Protein AF-A0A843F5V9-F1 (afdb_monomer_lite)

Structure (mmCIF, N/CA/C/O backbone):
data_AF-A0A843F5V9-F1
#
_entry.id   AF-A0A843F5V9-F1
#
loop_
_atom_site.group_PDB
_atom_site.id
_atom_site.type_symbol
_atom_site.label_atom_id
_atom_site.label_alt_id
_atom_site.label_comp_id
_atom_site.label_asym_id
_atom_site.label_entity_id
_atom_site.label_seq_id
_atom_site.pdbx_PDB_ins_code
_atom_site.Cartn_x
_atom_site.Cartn_y
_atom_site.Cartn_z
_atom_site.occupancy
_atom_site.B_iso_or_equiv
_atom_site.auth_seq_id
_atom_site.auth_comp_id
_atom_site.auth_asym_id
_atom_site.auth_atom_id
_atom_site.pdbx_PDB_model_num
ATOM 1 N N . MET A 1 1 ? 6.216 -46.641 -11.770 1.00 43.34 1 MET A N 1
ATOM 2 C CA . MET A 1 1 ? 6.784 -45.273 -11.761 1.00 43.34 1 MET A CA 1
ATOM 3 C C . MET A 1 1 ? 5.695 -44.194 -11.720 1.00 43.34 1 MET A C 1
ATOM 5 O O . MET A 1 1 ? 5.736 -43.382 -10.813 1.00 43.34 1 MET A O 1
ATOM 9 N N . ALA A 1 2 ? 4.679 -44.220 -12.598 1.00 48.06 2 ALA A N 1
ATOM 10 C CA . ALA A 1 2 ? 3.592 -43.220 -12.611 1.00 48.06 2 ALA A CA 1
ATOM 11 C C . ALA A 1 2 ? 2.719 -43.183 -11.332 1.00 48.06 2 ALA A C 1
ATOM 13 O O . ALA A 1 2 ? 2.283 -42.120 -10.911 1.00 48.06 2 ALA A O 1
ATOM 14 N N . ILE A 1 3 ? 2.523 -44.330 -10.671 1.00 51.66 3 ILE A N 1
ATOM 15 C CA . ILE A 1 3 ? 1.732 -44.436 -9.428 1.00 51.66 3 ILE A CA 1
ATOM 16 C C . ILE A 1 3 ? 2.438 -43.756 -8.236 1.00 51.66 3 ILE A C 1
ATOM 18 O O . ILE A 1 3 ? 1.777 -43.246 -7.339 1.00 51.66 3 ILE A O 1
ATOM 22 N N . LEU A 1 4 ? 3.777 -43.703 -8.245 1.00 51.81 4 LEU A N 1
ATOM 23 C CA . LEU A 1 4 ? 4.567 -43.076 -7.178 1.00 51.81 4 LEU A CA 1
ATOM 24 C C . LEU A 1 4 ? 4.585 -41.542 -7.304 1.00 51.81 4 LEU A C 1
ATOM 26 O O . LEU A 1 4 ? 4.548 -40.848 -6.294 1.00 51.81 4 LEU A O 1
ATOM 30 N N . LEU A 1 5 ? 4.579 -41.027 -8.541 1.00 54.56 5 LEU A N 1
ATOM 31 C CA . LEU A 1 5 ? 4.445 -39.595 -8.840 1.00 54.56 5 LEU A CA 1
ATOM 32 C C . LEU A 1 5 ? 3.067 -39.060 -8.421 1.00 54.56 5 LEU A C 1
ATOM 34 O O . LEU A 1 5 ? 2.997 -38.057 -7.721 1.00 54.56 5 LEU A O 1
ATOM 38 N N . GLY A 1 6 ? 1.986 -39.791 -8.727 1.00 59.84 6 GLY A N 1
ATOM 39 C CA . GLY A 1 6 ? 0.635 -39.394 -8.312 1.00 59.84 6 GLY A CA 1
ATOM 40 C C . GLY A 1 6 ? 0.434 -39.365 -6.791 1.00 59.84 6 GLY A C 1
ATOM 41 O O . GLY A 1 6 ? -0.329 -38.545 -6.290 1.00 59.84 6 GLY A O 1
ATOM 42 N N . PHE A 1 7 ? 1.143 -40.216 -6.039 1.00 64.75 7 PHE A N 1
ATOM 43 C CA . PHE A 1 7 ? 1.117 -40.193 -4.572 1.00 64.75 7 PHE A CA 1
ATOM 44 C C . PHE A 1 7 ? 1.845 -38.971 -3.999 1.00 64.75 7 PHE A C 1
ATOM 46 O O . PHE A 1 7 ? 1.386 -38.393 -3.019 1.00 64.75 7 PHE A O 1
ATOM 53 N N . HIS A 1 8 ? 2.953 -38.561 -4.619 1.00 69.25 8 HIS A N 1
ATOM 54 C CA . HIS A 1 8 ? 3.731 -37.401 -4.187 1.00 69.25 8 HIS A CA 1
ATOM 55 C C . HIS A 1 8 ? 2.957 -36.092 -4.398 1.00 69.25 8 HIS A C 1
ATOM 57 O O . HIS A 1 8 ? 2.942 -35.240 -3.512 1.00 69.25 8 HIS A O 1
ATOM 63 N N . ASP A 1 9 ? 2.244 -35.971 -5.521 1.00 77.56 9 ASP A N 1
ATOM 64 C CA . ASP A 1 9 ? 1.373 -34.822 -5.789 1.00 77.56 9 ASP A CA 1
ATOM 65 C C . ASP A 1 9 ? 0.223 -34.745 -4.775 1.00 77.56 9 ASP A C 1
ATOM 67 O O . ASP A 1 9 ? -0.071 -33.676 -4.242 1.00 77.56 9 ASP A O 1
ATOM 71 N N . ILE A 1 10 ? -0.397 -35.883 -4.441 1.00 83.75 10 ILE A N 1
ATOM 72 C CA . ILE A 1 10 ? -1.469 -35.950 -3.436 1.00 83.75 10 ILE A CA 1
ATOM 73 C C . ILE A 1 10 ? -0.967 -35.527 -2.050 1.00 83.75 10 ILE A C 1
ATOM 75 O O . ILE A 1 10 ? -1.657 -34.773 -1.367 1.00 83.75 10 ILE A O 1
ATOM 79 N N . VAL A 1 11 ? 0.223 -35.976 -1.639 1.00 84.06 11 VAL A N 1
ATOM 80 C CA . VAL A 1 11 ? 0.816 -35.594 -0.346 1.00 84.06 11 VAL A CA 1
ATOM 81 C C . VAL A 1 11 ? 1.069 -34.088 -0.291 1.00 84.06 11 VAL A C 1
ATOM 83 O O . VAL A 1 11 ? 0.665 -33.456 0.679 1.00 84.06 11 VAL A O 1
ATOM 86 N N . ILE A 1 12 ? 1.612 -33.491 -1.358 1.00 86.31 12 ILE A N 1
ATOM 87 C CA . ILE A 1 12 ? 1.827 -32.036 -1.434 1.00 86.31 12 ILE A CA 1
ATOM 88 C C . ILE A 1 12 ? 0.505 -31.277 -1.268 1.00 86.31 12 ILE A C 1
ATOM 90 O O . ILE A 1 12 ? 0.434 -30.323 -0.495 1.00 86.31 12 ILE A O 1
ATOM 94 N N . TRP A 1 13 ? -0.564 -31.693 -1.952 1.00 87.62 13 TRP A N 1
ATOM 95 C CA . TRP A 1 13 ? -1.866 -31.031 -1.818 1.00 87.62 13 TRP A CA 1
ATOM 96 C C . TRP A 1 13 ? -2.473 -31.198 -0.422 1.00 87.62 13 TRP A C 1
ATOM 98 O O . TRP A 1 13 ? -3.065 -30.251 0.096 1.00 87.62 13 TRP A O 1
ATOM 108 N N . ILE A 1 14 ? -2.304 -32.363 0.209 1.00 88.06 14 ILE A N 1
ATOM 109 C CA . ILE A 1 14 ? -2.726 -32.592 1.598 1.00 88.06 14 ILE A CA 1
ATOM 110 C C . ILE A 1 14 ? -1.942 -31.689 2.552 1.00 88.06 14 ILE A C 1
ATOM 112 O O . ILE A 1 14 ? -2.557 -31.070 3.417 1.00 88.06 14 ILE A O 1
ATOM 116 N N . ASP A 1 15 ? -0.629 -31.553 2.369 1.00 83.69 15 ASP A N 1
ATOM 117 C CA . ASP A 1 15 ? 0.218 -30.686 3.191 1.00 83.69 15 ASP A CA 1
ATOM 118 C C . ASP A 1 15 ? -0.168 -29.213 3.031 1.00 83.69 15 ASP A C 1
ATOM 120 O O . ASP A 1 15 ? -0.330 -28.502 4.023 1.00 83.69 15 ASP A O 1
ATOM 124 N N . VAL A 1 16 ? -0.414 -28.753 1.800 1.00 86.62 16 VAL A N 1
ATOM 125 C CA . VAL A 1 16 ? -0.909 -27.392 1.533 1.00 86.62 16 VAL A CA 1
ATOM 126 C C . VAL A 1 16 ? -2.250 -27.160 2.232 1.00 86.62 16 VAL A C 1
ATOM 128 O O . VAL A 1 16 ? -2.425 -26.146 2.911 1.00 86.62 16 VAL A O 1
ATOM 131 N N . ILE A 1 17 ? -3.187 -28.107 2.128 1.00 87.19 17 ILE A N 1
ATOM 132 C CA . ILE A 1 17 ? -4.483 -28.025 2.814 1.00 87.19 17 ILE A CA 1
ATOM 133 C C . ILE A 1 17 ? -4.291 -28.026 4.332 1.00 87.19 17 ILE A C 1
ATOM 135 O O . ILE A 1 17 ? -4.949 -27.243 5.014 1.00 87.19 17 ILE A O 1
ATOM 139 N N . ALA A 1 18 ? -3.399 -28.851 4.877 1.00 85.88 18 ALA A N 1
ATOM 140 C CA . ALA A 1 18 ? -3.130 -28.927 6.309 1.00 85.88 18 ALA A CA 1
ATOM 141 C C . ALA A 1 18 ? -2.509 -27.630 6.844 1.00 85.88 18 ALA A C 1
ATOM 143 O O . ALA A 1 18 ? -2.937 -27.145 7.890 1.00 85.88 18 ALA A O 1
ATOM 144 N N . VAL A 1 19 ? -1.569 -27.024 6.111 1.00 85.25 19 VAL A N 1
ATOM 145 C CA . VAL A 1 19 ? -0.944 -25.739 6.464 1.00 85.25 19 VAL A CA 1
ATOM 146 C C . VAL A 1 19 ? -1.962 -24.605 6.407 1.00 85.25 19 VAL A C 1
ATOM 148 O O . VAL A 1 19 ? -2.078 -23.846 7.368 1.00 85.25 19 VAL A O 1
ATOM 151 N N . ILE A 1 20 ? -2.744 -24.505 5.327 1.00 84.00 20 ILE A N 1
ATOM 152 C CA . ILE A 1 20 ? -3.801 -23.488 5.199 1.00 84.00 20 ILE A CA 1
ATOM 153 C C . ILE A 1 20 ? -4.841 -23.686 6.301 1.00 84.00 20 ILE A C 1
ATOM 155 O O . ILE A 1 20 ? -5.220 -22.733 6.980 1.00 84.00 20 ILE A O 1
ATOM 159 N N . THR A 1 21 ? -5.272 -24.926 6.532 1.00 82.19 21 THR A N 1
ATOM 160 C CA . THR A 1 21 ? -6.233 -25.230 7.591 1.00 82.19 21 THR A CA 1
ATOM 161 C C . THR A 1 21 ? -5.646 -24.839 8.937 1.00 82.19 21 THR A C 1
ATOM 163 O O . THR A 1 21 ? -6.248 -24.025 9.611 1.00 82.19 21 THR A O 1
ATOM 166 N N . GLY A 1 22 ? -4.451 -25.291 9.315 1.00 76.62 22 GLY A N 1
ATOM 167 C CA . GLY A 1 22 ? -3.821 -24.935 10.591 1.00 76.62 22 GLY A CA 1
ATOM 168 C C . GLY A 1 22 ? -3.633 -23.427 10.790 1.00 76.62 22 GLY A C 1
ATOM 169 O O . GLY A 1 22 ?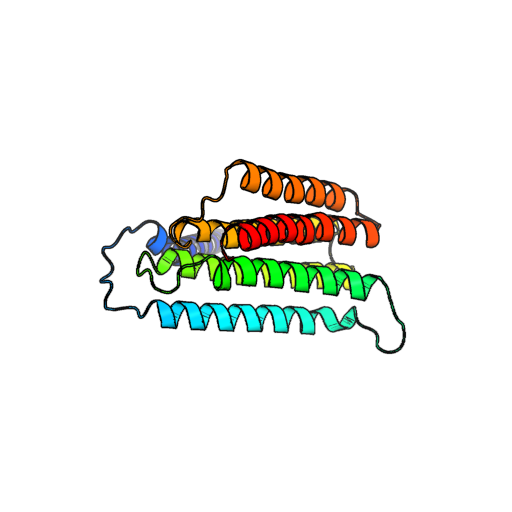 -3.898 -22.917 11.878 1.00 76.62 22 GLY A O 1
ATOM 170 N N . ALA A 1 23 ? -3.249 -22.703 9.736 1.00 75.25 23 ALA A N 1
ATOM 171 C CA . ALA A 1 23 ? -3.051 -21.256 9.781 1.00 75.25 23 ALA A CA 1
ATOM 172 C C . ALA A 1 23 ? -4.365 -20.478 9.966 1.00 75.25 23 ALA A C 1
ATOM 174 O O . ALA A 1 23 ? -4.403 -19.500 10.712 1.00 75.25 23 ALA A O 1
ATOM 175 N N . PHE A 1 24 ? -5.450 -20.910 9.313 1.00 75.12 24 PHE A N 1
ATOM 176 C CA . PHE A 1 24 ? -6.727 -20.186 9.296 1.00 75.12 24 PHE A CA 1
ATOM 177 C C . PHE A 1 24 ? -7.822 -20.809 10.181 1.00 75.12 24 PHE A C 1
ATOM 179 O O . PHE A 1 24 ? -8.843 -20.171 10.422 1.00 75.12 24 PHE A O 1
ATOM 186 N N . LEU A 1 25 ? -7.635 -22.005 10.743 1.00 73.00 25 LEU A N 1
ATOM 187 C CA . LEU A 1 25 ? -8.577 -22.656 11.668 1.00 73.00 25 LEU A CA 1
ATOM 188 C C . LEU A 1 25 ? -8.918 -21.778 12.889 1.00 73.00 25 LEU A C 1
ATOM 190 O O . LEU A 1 25 ? -10.103 -21.690 13.234 1.00 73.00 25 LEU A O 1
ATOM 194 N N . PRO A 1 26 ? -7.954 -21.057 13.508 1.00 66.31 26 PRO A N 1
ATOM 195 C CA . PRO A 1 26 ? -8.249 -20.159 14.626 1.00 66.31 26 PRO A CA 1
ATOM 196 C C . PRO A 1 26 ? -9.177 -18.990 14.257 1.00 66.31 26 PRO A C 1
ATOM 198 O O . PRO A 1 26 ? -9.733 -18.350 15.144 1.00 66.31 26 PRO A O 1
ATOM 201 N N . PHE A 1 27 ? -9.369 -18.698 12.964 1.00 63.50 27 PHE A N 1
ATOM 202 C CA . PHE A 1 27 ? -10.297 -17.664 12.497 1.00 63.50 27 PHE A CA 1
ATOM 203 C C . PHE A 1 27 ? -11.765 -18.084 12.648 1.00 63.50 27 PHE A C 1
ATOM 205 O O . PHE A 1 27 ? -12.614 -17.269 13.019 1.00 63.50 27 PHE A O 1
ATOM 212 N N . PHE A 1 28 ? -12.071 -19.352 12.353 1.00 62.06 28 PHE A N 1
ATOM 213 C CA . PHE A 1 28 ? -13.436 -19.888 12.369 1.00 62.06 28 PHE A CA 1
ATOM 214 C C . PHE A 1 28 ? -13.834 -20.433 13.738 1.00 62.06 28 PHE A C 1
ATOM 216 O O . PHE A 1 28 ? -15.006 -20.363 14.120 1.00 62.06 28 PHE A O 1
ATOM 223 N N . LEU A 1 29 ? -12.861 -20.929 14.502 1.00 63.44 29 LEU A N 1
ATOM 224 C CA . LEU A 1 29 ? -13.071 -21.335 15.881 1.00 63.44 29 LEU A CA 1
ATOM 225 C C . LEU A 1 29 ? -13.231 -20.089 16.760 1.00 63.44 29 LEU A C 1
ATOM 227 O O . LEU A 1 29 ? -12.263 -19.505 17.240 1.00 63.44 29 LEU A O 1
ATOM 231 N N . LYS A 1 30 ? -14.487 -19.697 17.011 1.00 54.88 30 LYS A N 1
ATOM 232 C CA . LYS A 1 30 ? -14.865 -18.765 18.089 1.00 54.88 30 LYS A CA 1
ATOM 233 C C . LYS A 1 30 ? -14.672 -19.438 19.456 1.00 54.88 30 LYS A C 1
ATOM 235 O O . LYS A 1 30 ? -15.632 -19.644 20.191 1.00 54.88 30 LYS A O 1
ATOM 240 N N . GLY A 1 31 ? -13.443 -19.835 19.770 1.00 54.03 31 GLY A N 1
ATOM 241 C CA . GLY A 1 31 ? -13.087 -20.281 21.109 1.00 54.03 31 GLY A CA 1
ATOM 242 C C . GLY A 1 31 ? -13.231 -19.118 22.085 1.00 54.03 31 GLY A C 1
ATOM 243 O O . GLY A 1 31 ? -12.843 -17.991 21.770 1.00 54.03 31 GLY A O 1
ATOM 244 N N . HIS A 1 32 ? -13.792 -19.386 23.263 1.00 51.16 32 HIS A N 1
ATOM 245 C CA . HIS A 1 32 ? -13.663 -18.502 24.417 1.00 51.16 32 HIS A CA 1
ATOM 246 C C . HIS A 1 32 ? -12.199 -18.554 24.871 1.00 51.16 32 HIS A C 1
ATOM 248 O O . HIS A 1 32 ? -11.840 -19.325 25.754 1.00 51.16 32 HIS A O 1
ATOM 254 N N . PHE A 1 33 ? -1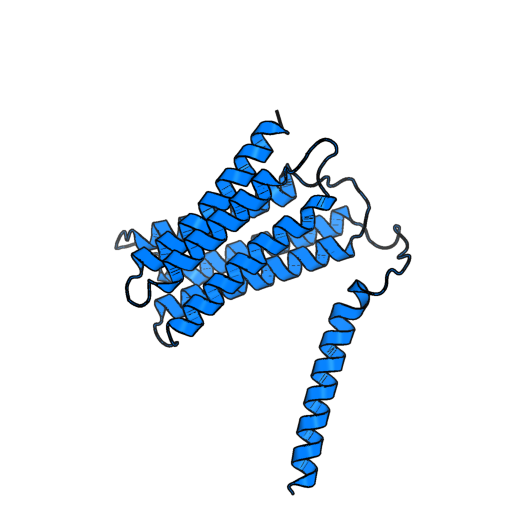1.329 -17.823 24.172 1.00 55.00 33 PHE A N 1
ATOM 255 C CA . PHE A 1 33 ? -9.946 -17.655 24.589 1.00 55.00 33 PHE A CA 1
ATOM 256 C C . PHE A 1 33 ? -9.949 -16.757 25.817 1.00 55.00 33 PHE A C 1
ATOM 258 O O . PHE A 1 33 ? -10.458 -15.640 25.764 1.00 55.00 33 PHE A O 1
ATOM 265 N N . ASP A 1 34 ? -9.428 -17.292 26.913 1.00 52.22 34 ASP A N 1
ATOM 266 C CA . ASP A 1 34 ? -9.389 -16.625 28.203 1.00 52.22 34 ASP A CA 1
ATOM 267 C C . ASP A 1 34 ? -8.612 -15.303 28.075 1.00 52.22 34 ASP A C 1
ATOM 269 O O . ASP A 1 34 ? -7.435 -15.280 27.698 1.00 52.22 34 ASP A O 1
ATOM 273 N N . GLU A 1 35 ? -9.298 -14.186 28.324 1.00 53.12 35 GLU A N 1
ATOM 274 C CA . GLU A 1 35 ? -8.813 -12.821 28.065 1.00 53.12 35 GLU A CA 1
ATOM 275 C C . GLU A 1 35 ? -7.570 -12.471 28.906 1.00 53.12 35 GLU A C 1
ATOM 277 O O . GLU A 1 35 ? -6.840 -11.536 28.582 1.00 53.12 35 GLU A O 1
ATOM 282 N N . GLY A 1 36 ? -7.283 -13.260 29.949 1.00 52.34 36 GLY A N 1
ATOM 283 C CA . GLY A 1 36 ? -6.118 -13.116 30.824 1.00 52.34 36 GLY A CA 1
ATOM 284 C C . GLY A 1 36 ? -4.814 -13.752 30.324 1.00 52.34 36 GLY A C 1
ATOM 285 O O . GLY A 1 36 ? -3.771 -13.516 30.930 1.00 52.34 36 GLY A O 1
ATOM 286 N N . VAL A 1 37 ? -4.823 -14.546 29.244 1.00 55.66 37 VAL A N 1
ATOM 287 C CA . VAL A 1 37 ? -3.616 -15.276 28.787 1.00 55.66 37 VAL A CA 1
ATOM 288 C C . VAL A 1 37 ? -2.752 -14.448 27.825 1.00 55.66 37 VAL A C 1
ATOM 290 O O . VAL A 1 37 ? -1.543 -14.660 27.740 1.00 55.66 37 VAL A O 1
ATOM 293 N N . ILE A 1 38 ? -3.334 -13.476 27.112 1.00 62.31 38 ILE A N 1
ATOM 294 C CA . ILE A 1 38 ? -2.629 -12.660 26.110 1.00 62.31 38 ILE A CA 1
ATOM 295 C C . ILE A 1 38 ? -2.705 -11.183 26.501 1.00 62.31 38 ILE A C 1
ATOM 297 O O . ILE A 1 38 ? -3.771 -10.576 26.459 1.00 62.31 38 ILE A O 1
ATOM 301 N N . ASN A 1 39 ? -1.554 -10.577 26.810 1.00 69.06 39 ASN A N 1
ATOM 302 C CA . ASN A 1 39 ? -1.451 -9.136 27.038 1.00 69.06 39 ASN A CA 1
ATOM 303 C C . ASN A 1 39 ? -1.662 -8.384 25.709 1.00 69.06 39 ASN A C 1
ATOM 305 O O . ASN A 1 39 ? -0.735 -8.244 24.910 1.00 69.06 39 ASN A O 1
ATOM 309 N N . PHE A 1 40 ? -2.901 -7.951 25.462 1.00 67.19 40 PHE A N 1
ATOM 310 C CA . PHE A 1 40 ? -3.312 -7.305 24.215 1.00 67.19 40 PHE A CA 1
ATOM 311 C C . PHE A 1 40 ? -2.502 -6.036 23.896 1.00 67.19 40 PHE A C 1
ATOM 313 O O . PHE A 1 40 ? -1.942 -6.001 22.801 1.00 67.19 40 PHE A O 1
ATOM 320 N N . PRO A 1 41 ? -2.341 -5.055 24.811 1.00 69.81 41 PRO A N 1
ATOM 321 C CA . PRO A 1 41 ? -1.483 -3.891 24.570 1.00 69.81 41 PRO A CA 1
ATOM 322 C C . PRO A 1 41 ? -0.063 -4.255 24.121 1.00 69.81 41 PRO A C 1
ATOM 324 O O . PRO A 1 41 ? 0.431 -3.713 23.137 1.00 69.81 41 PRO A O 1
ATOM 327 N N . HIS A 1 42 ? 0.559 -5.235 24.783 1.00 77.75 42 HIS A N 1
ATOM 328 C CA . HIS A 1 42 ? 1.913 -5.686 24.443 1.00 77.75 42 HIS A CA 1
ATOM 329 C C . HIS A 1 42 ? 1.986 -6.386 23.080 1.00 77.75 42 HIS A C 1
ATOM 331 O O . HIS A 1 42 ? 2.974 -6.280 22.354 1.00 77.75 42 HIS A O 1
ATOM 337 N N . LEU A 1 43 ? 0.937 -7.127 22.718 1.00 76.81 43 LEU A N 1
ATOM 338 C CA . LEU A 1 43 ? 0.835 -7.763 21.409 1.00 76.81 43 LEU A CA 1
ATOM 339 C C . LEU A 1 43 ? 0.727 -6.709 20.300 1.00 76.81 43 LEU A C 1
ATOM 341 O O . LEU A 1 43 ? 1.432 -6.816 19.298 1.00 76.81 43 LEU A O 1
ATOM 345 N N . VAL A 1 44 ? -0.128 -5.699 20.495 1.00 75.75 44 VAL A N 1
ATOM 346 C CA . VAL A 1 44 ? -0.302 -4.578 19.559 1.00 75.75 44 VAL A CA 1
ATOM 347 C C . VAL A 1 44 ? 1.032 -3.869 19.340 1.00 75.75 44 VAL A C 1
ATOM 349 O O . VAL A 1 44 ? 1.469 -3.755 18.199 1.00 75.75 44 VAL A O 1
ATOM 352 N N . GLU A 1 45 ? 1.723 -3.500 20.421 1.00 81.31 45 GLU A N 1
ATOM 353 C CA . GLU A 1 45 ? 3.023 -2.820 20.371 1.00 81.31 45 GLU A CA 1
ATOM 354 C C . GLU A 1 45 ? 4.051 -3.600 19.535 1.00 81.31 45 GLU A C 1
ATOM 356 O O . GLU A 1 45 ? 4.725 -3.039 18.672 1.00 81.31 45 GLU A O 1
ATOM 361 N N . ARG A 1 46 ? 4.140 -4.924 19.720 1.00 87.44 46 ARG A N 1
ATOM 362 C CA . ARG A 1 46 ? 5.063 -5.771 18.946 1.00 87.44 46 ARG A CA 1
ATOM 363 C C . ARG A 1 46 ? 4.730 -5.815 17.457 1.00 87.44 46 ARG A C 1
ATOM 365 O O . ARG A 1 46 ? 5.645 -5.760 16.637 1.00 87.44 46 ARG A O 1
ATOM 372 N N . PHE A 1 47 ? 3.453 -5.932 17.096 1.00 85.12 47 PHE A N 1
ATOM 373 C CA . PHE A 1 47 ? 3.044 -5.933 15.688 1.00 85.12 47 PHE A CA 1
ATOM 374 C C . PHE A 1 47 ? 3.190 -4.557 15.037 1.00 85.12 47 PHE A C 1
ATOM 376 O O . PHE A 1 47 ? 3.523 -4.476 13.852 1.00 85.12 47 PHE A O 1
ATOM 383 N N . GLU A 1 48 ? 3.010 -3.485 15.805 1.00 87.31 48 GLU A N 1
ATOM 384 C CA . GLU A 1 48 ? 3.286 -2.126 15.354 1.00 87.31 48 GLU A CA 1
ATOM 385 C C . GLU A 1 48 ? 4.766 -1.926 15.045 1.00 87.31 48 GLU A C 1
ATOM 387 O O . GLU A 1 48 ? 5.104 -1.495 13.941 1.00 87.31 48 GLU A O 1
ATOM 392 N N . LEU A 1 49 ? 5.646 -2.304 15.976 1.00 90.62 49 LEU A N 1
ATOM 393 C CA . LEU A 1 49 ? 7.096 -2.240 15.786 1.00 90.62 49 LEU A CA 1
ATOM 394 C C . LEU A 1 49 ? 7.543 -3.075 14.585 1.00 90.62 49 LEU A C 1
ATOM 396 O O . LEU A 1 49 ? 8.323 -2.595 13.764 1.00 90.62 49 LEU A O 1
ATOM 400 N N . LEU A 1 50 ? 7.012 -4.293 14.441 1.00 92.31 50 LEU A N 1
ATOM 401 C CA . LEU A 1 50 ? 7.304 -5.149 13.293 1.00 92.31 50 LEU A CA 1
ATOM 402 C C . LEU A 1 50 ? 6.898 -4.476 11.976 1.00 92.31 50 LEU A C 1
ATOM 404 O O . LEU A 1 50 ? 7.685 -4.448 11.037 1.00 92.31 50 LEU A O 1
ATOM 408 N N . THR A 1 51 ? 5.710 -3.872 11.924 1.00 91.69 51 THR A N 1
ATOM 409 C CA . THR A 1 51 ? 5.223 -3.177 10.723 1.00 91.69 51 THR A CA 1
ATOM 410 C C . THR A 1 51 ? 6.071 -1.947 10.388 1.00 91.69 51 THR A C 1
ATOM 412 O O . THR A 1 51 ? 6.367 -1.710 9.217 1.00 91.69 51 THR A O 1
ATOM 415 N N . ILE A 1 52 ? 6.509 -1.180 11.395 1.00 92.75 52 ILE A N 1
ATOM 416 C CA . ILE A 1 52 ? 7.435 -0.048 11.212 1.00 92.75 52 ILE A CA 1
ATOM 417 C C . ILE A 1 52 ? 8.764 -0.532 10.620 1.00 92.75 52 ILE A C 1
ATOM 419 O O . ILE A 1 52 ? 9.261 0.072 9.670 1.00 92.75 52 ILE A O 1
ATOM 423 N N . ILE A 1 53 ? 9.318 -1.632 11.139 1.00 95.06 53 ILE A N 1
ATOM 424 C CA . ILE A 1 53 ? 10.552 -2.229 10.613 1.00 95.06 53 ILE A CA 1
ATOM 425 C C . ILE A 1 53 ? 10.354 -2.678 9.162 1.00 95.06 53 ILE A C 1
ATOM 427 O O . ILE A 1 53 ? 11.196 -2.359 8.331 1.00 95.06 53 ILE A O 1
ATOM 431 N N . THR A 1 54 ? 9.234 -3.325 8.822 1.00 94.94 54 THR A N 1
ATOM 432 C CA . THR A 1 54 ? 8.934 -3.736 7.437 1.00 94.94 54 THR A CA 1
ATOM 433 C C . THR A 1 54 ? 8.832 -2.542 6.484 1.00 94.94 54 THR A C 1
ATOM 435 O O . THR A 1 54 ? 9.312 -2.611 5.356 1.00 94.94 54 THR A O 1
ATOM 438 N N . PHE A 1 55 ? 8.255 -1.417 6.915 1.00 95.25 55 PHE A N 1
ATOM 439 C CA . PHE A 1 55 ? 8.299 -0.183 6.122 1.00 95.25 55 PHE A CA 1
ATOM 440 C C . PHE A 1 55 ? 9.728 0.347 5.956 1.00 95.25 55 PHE A C 1
ATOM 442 O O . PHE A 1 55 ? 10.090 0.782 4.864 1.00 95.25 55 PHE A O 1
ATOM 449 N N . GLY A 1 56 ? 10.544 0.300 7.013 1.00 94.12 56 GLY A N 1
ATOM 450 C CA . GLY A 1 56 ? 11.962 0.662 6.943 1.00 94.12 56 GLY A CA 1
ATOM 451 C C . GLY A 1 56 ? 12.738 -0.215 5.958 1.00 94.12 56 GLY A C 1
ATOM 452 O O . GLY A 1 56 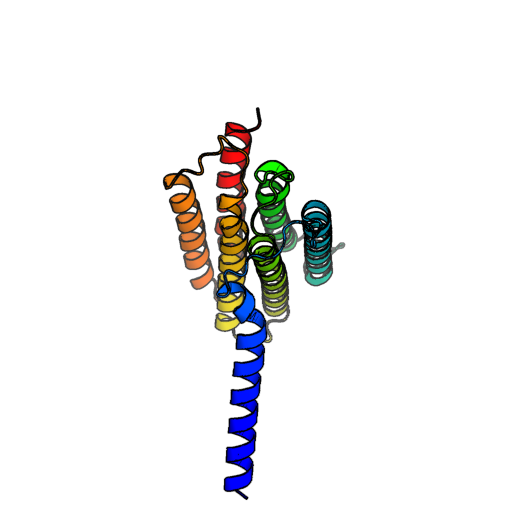? 13.494 0.300 5.138 1.00 94.12 56 GLY A O 1
ATOM 453 N N . GLU A 1 57 ? 12.492 -1.522 5.983 1.00 94.62 57 GLU A N 1
ATOM 454 C CA . GLU A 1 57 ? 13.057 -2.489 5.042 1.00 94.62 57 GLU A CA 1
ATOM 455 C C . GLU A 1 57 ? 12.612 -2.208 3.607 1.00 94.62 57 GLU A C 1
ATOM 457 O O . GLU A 1 57 ? 13.454 -2.183 2.717 1.00 94.62 57 GLU A O 1
ATOM 462 N N . ALA A 1 58 ? 11.333 -1.897 3.376 1.00 94.00 58 ALA A N 1
ATOM 463 C CA . ALA A 1 58 ? 10.849 -1.502 2.055 1.00 94.00 58 ALA A CA 1
ATOM 464 C C . ALA A 1 58 ? 11.608 -0.276 1.517 1.00 94.00 58 ALA A C 1
ATOM 466 O O . ALA A 1 58 ? 12.030 -0.274 0.364 1.00 94.00 58 ALA A O 1
ATOM 467 N N . VAL A 1 59 ? 11.846 0.750 2.348 1.00 92.50 59 VAL A N 1
ATOM 468 C CA . VAL A 1 59 ? 12.628 1.935 1.942 1.00 92.50 59 VAL A CA 1
ATOM 469 C C . VAL A 1 59 ? 14.062 1.553 1.564 1.00 92.50 59 VAL A C 1
ATOM 471 O O . VAL A 1 59 ? 14.551 1.997 0.525 1.00 92.50 59 VAL A O 1
ATOM 474 N N . VAL A 1 60 ? 14.727 0.708 2.358 1.00 91.56 60 VAL A N 1
ATOM 475 C CA . VAL A 1 60 ? 16.078 0.204 2.041 1.00 91.56 60 VAL A CA 1
ATOM 476 C C . VAL A 1 60 ? 16.070 -0.619 0.747 1.00 91.56 60 VAL A C 1
ATOM 478 O O . VAL A 1 60 ? 16.932 -0.432 -0.113 1.00 91.56 60 VAL A O 1
ATOM 481 N N . GLY A 1 61 ? 15.061 -1.469 0.569 1.00 86.56 61 GLY A N 1
ATOM 482 C CA . GLY A 1 61 ? 14.832 -2.292 -0.617 1.00 86.56 61 GLY A CA 1
ATOM 483 C C . GLY A 1 61 ? 14.428 -1.511 -1.866 1.00 86.56 61 GLY A C 1
ATOM 484 O O . GLY A 1 61 ? 14.273 -2.118 -2.912 1.00 86.56 61 GLY A O 1
ATOM 485 N N . MET A 1 62 ? 14.269 -0.188 -1.790 1.00 87.44 62 MET A N 1
ATOM 486 C CA . MET A 1 62 ? 14.018 0.688 -2.941 1.00 87.44 62 MET A CA 1
ATOM 487 C C . MET A 1 62 ? 15.148 1.700 -3.165 1.00 87.44 62 MET A C 1
ATOM 489 O O . MET A 1 62 ? 15.002 2.620 -3.968 1.00 87.44 62 MET A O 1
ATOM 493 N N . THR A 1 63 ? 16.288 1.545 -2.483 1.00 87.81 63 THR A N 1
ATOM 494 C CA . THR A 1 63 ? 17.450 2.452 -2.581 1.00 87.81 63 THR A CA 1
ATOM 495 C C . THR A 1 63 ? 17.988 2.621 -3.999 1.00 87.81 63 THR A C 1
ATOM 497 O O . THR A 1 63 ? 18.476 3.697 -4.322 1.00 87.81 63 THR A O 1
ATOM 500 N N . TYR A 1 64 ? 17.822 1.632 -4.879 1.00 85.88 64 TYR A N 1
ATOM 501 C CA . TYR A 1 64 ? 18.202 1.729 -6.295 1.00 85.88 64 TYR A CA 1
ATOM 502 C C . TYR A 1 64 ? 17.386 2.762 -7.092 1.00 85.88 64 TYR A C 1
ATOM 504 O O . TYR A 1 64 ? 17.831 3.204 -8.149 1.00 85.88 64 TYR A O 1
ATOM 512 N N . PHE A 1 65 ? 16.226 3.207 -6.592 1.00 84.00 65 PHE A N 1
ATOM 513 C CA . PHE A 1 65 ? 15.527 4.361 -7.159 1.00 84.00 65 PHE A CA 1
ATOM 514 C C . PHE A 1 65 ? 16.131 5.698 -6.714 1.00 84.00 65 PHE A C 1
ATOM 516 O O . PHE A 1 65 ? 15.820 6.713 -7.330 1.00 84.00 65 PHE A O 1
ATOM 523 N N . PHE A 1 66 ? 16.962 5.742 -5.668 1.00 83.62 66 PHE A N 1
ATOM 524 C CA . PHE A 1 66 ? 17.508 6.968 -5.084 1.00 83.62 66 PHE A CA 1
ATOM 525 C C . PHE A 1 66 ? 18.981 7.142 -5.456 1.00 83.62 66 PHE A C 1
ATOM 527 O O . PHE A 1 66 ? 19.872 6.585 -4.820 1.00 83.62 66 PHE A O 1
ATOM 534 N N . ASP A 1 67 ? 19.243 7.963 -6.468 1.00 79.00 67 ASP A N 1
ATOM 535 C CA . ASP A 1 67 ? 20.601 8.370 -6.822 1.00 79.00 67 ASP A CA 1
ATOM 536 C C . ASP A 1 67 ? 20.965 9.684 -6.107 1.00 79.00 67 ASP A C 1
ATOM 538 O O . ASP A 1 67 ? 20.210 10.657 -6.115 1.00 79.00 67 ASP A O 1
ATOM 542 N N . VAL A 1 68 ? 22.134 9.710 -5.462 1.00 73.94 68 VAL A N 1
ATOM 543 C CA . VAL A 1 68 ? 22.670 10.895 -4.766 1.00 73.94 68 VAL A CA 1
ATOM 544 C C . VAL A 1 68 ? 23.236 11.909 -5.766 1.00 73.94 68 VAL A C 1
ATOM 546 O O . VAL A 1 68 ? 23.337 13.098 -5.465 1.00 73.94 68 VAL A O 1
ATOM 549 N N . THR A 1 69 ? 23.615 11.446 -6.958 1.00 73.25 69 THR A N 1
ATOM 550 C CA . THR A 1 69 ? 24.293 12.246 -7.983 1.00 73.25 69 THR A CA 1
ATOM 551 C C . THR A 1 69 ? 23.333 12.850 -9.003 1.00 73.25 69 THR A C 1
ATOM 553 O O . THR A 1 69 ? 23.601 13.938 -9.516 1.00 73.25 69 THR A O 1
ATOM 556 N N . SER A 1 70 ? 22.193 12.201 -9.259 1.00 69.75 70 SER A N 1
ATOM 557 C CA . SER A 1 70 ? 21.163 12.687 -10.173 1.00 69.75 70 SER A CA 1
ATOM 558 C C . SER A 1 70 ? 19.792 12.744 -9.494 1.00 69.75 70 SER A C 1
ATOM 560 O O . SER A 1 70 ? 19.254 11.756 -9.002 1.00 69.75 70 SER A O 1
ATOM 562 N N . PHE A 1 71 ? 19.204 13.941 -9.446 1.00 73.69 71 PHE A N 1
ATOM 563 C CA . PHE A 1 71 ? 17.893 14.140 -8.834 1.00 73.69 71 PHE A CA 1
ATOM 564 C C . PHE A 1 71 ? 16.788 13.717 -9.812 1.00 73.69 71 PHE A C 1
ATOM 566 O O . PHE A 1 71 ? 16.532 14.413 -10.797 1.00 73.69 71 PHE A O 1
ATOM 573 N N . ASN A 1 72 ? 16.131 12.584 -9.549 1.00 83.00 72 ASN A N 1
ATOM 574 C CA . ASN A 1 72 ? 15.062 12.051 -10.395 1.00 83.00 72 ASN A CA 1
ATOM 575 C C . ASN A 1 72 ? 13.680 12.218 -9.736 1.00 83.00 72 ASN A C 1
ATOM 577 O O . ASN A 1 72 ? 13.475 11.900 -8.564 1.00 83.00 72 ASN A O 1
ATOM 581 N N . ILE A 1 73 ? 12.700 12.683 -10.516 1.00 87.38 73 ILE A N 1
ATOM 582 C CA . ILE A 1 73 ? 11.297 12.810 -10.093 1.00 87.38 73 ILE A CA 1
ATOM 583 C C . ILE A 1 73 ? 10.731 11.449 -9.664 1.00 87.38 73 ILE A C 1
ATOM 585 O O . ILE A 1 73 ? 9.975 11.381 -8.698 1.00 87.38 73 ILE A O 1
ATOM 589 N N . THR A 1 74 ? 11.126 10.361 -10.328 1.00 88.69 74 THR A N 1
ATOM 590 C CA . THR A 1 74 ? 10.695 8.993 -10.003 1.00 88.69 74 THR A CA 1
ATOM 591 C C . THR A 1 74 ? 10.975 8.630 -8.545 1.00 88.69 74 THR A C 1
ATOM 593 O O . THR A 1 74 ? 10.086 8.120 -7.867 1.00 88.69 74 THR A O 1
ATOM 596 N N . SER A 1 75 ? 12.155 8.973 -8.023 1.00 88.69 75 SER A N 1
ATOM 597 C CA . SER A 1 75 ? 12.552 8.710 -6.633 1.00 88.69 75 SER A CA 1
ATOM 598 C C . SER A 1 75 ? 11.631 9.416 -5.636 1.00 88.69 75 SER A C 1
ATOM 600 O O . SER A 1 75 ? 11.225 8.839 -4.629 1.00 88.69 75 SER A O 1
ATOM 602 N N . ILE A 1 76 ? 11.244 10.660 -5.942 1.00 89.88 76 ILE A N 1
ATOM 603 C CA . ILE A 1 76 ? 10.315 11.448 -5.119 1.00 89.88 76 ILE A CA 1
ATOM 604 C C . ILE A 1 76 ? 8.933 10.799 -5.114 1.00 89.88 76 ILE A C 1
ATOM 606 O O . ILE A 1 76 ? 8.312 10.693 -4.058 1.00 89.88 76 ILE A O 1
ATOM 610 N N . LEU A 1 77 ? 8.446 10.363 -6.281 1.00 92.31 77 LEU A N 1
ATOM 611 C CA . LEU A 1 77 ? 7.136 9.723 -6.402 1.00 92.31 77 LEU A CA 1
ATOM 612 C C . LEU A 1 77 ? 7.097 8.398 -5.634 1.00 92.31 77 LEU A C 1
ATOM 614 O O . LEU A 1 77 ? 6.161 8.178 -4.870 1.00 92.31 77 LEU A O 1
ATOM 618 N N . VAL A 1 78 ? 8.126 7.555 -5.772 1.00 92.25 78 VAL A N 1
ATOM 619 C CA . VAL A 1 78 ? 8.249 6.289 -5.029 1.00 92.25 78 VAL A CA 1
ATOM 620 C C . VAL A 1 78 ? 8.294 6.550 -3.523 1.00 92.25 78 VAL A C 1
ATOM 622 O O . VAL A 1 78 ? 7.527 5.951 -2.771 1.00 92.25 78 VAL A O 1
ATOM 625 N N . PHE A 1 79 ? 9.099 7.510 -3.065 1.00 91.56 79 PHE A N 1
ATOM 626 C CA . PHE A 1 79 ? 9.135 7.873 -1.646 1.00 91.56 79 PHE A CA 1
ATOM 627 C C . PHE A 1 79 ? 7.778 8.370 -1.129 1.00 91.56 79 PHE A C 1
ATOM 629 O O . PHE A 1 79 ? 7.342 7.995 -0.038 1.00 91.56 79 PHE A O 1
ATOM 636 N N . LEU A 1 80 ? 7.080 9.183 -1.929 1.00 94.31 80 LEU A N 1
ATOM 637 C CA . LEU A 1 80 ? 5.766 9.722 -1.588 1.00 94.31 80 LEU A CA 1
ATOM 638 C C . LEU A 1 80 ? 4.704 8.618 -1.456 1.00 94.31 80 LEU A C 1
ATOM 640 O O . LEU A 1 80 ? 3.827 8.706 -0.596 1.00 94.31 80 LEU A O 1
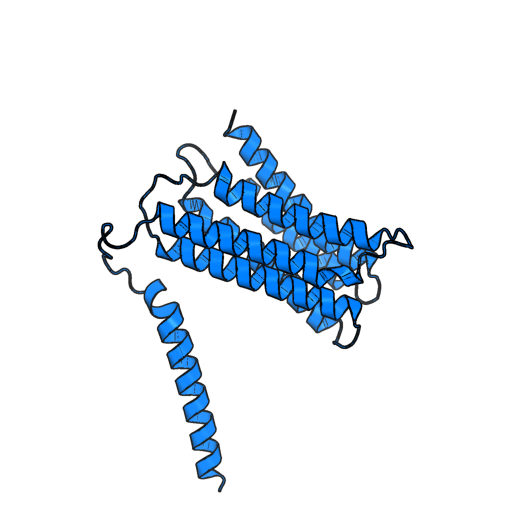ATOM 644 N N . ILE A 1 81 ? 4.796 7.561 -2.262 1.00 95.19 81 ILE A N 1
ATOM 645 C CA . ILE A 1 81 ? 3.932 6.377 -2.160 1.00 95.19 81 ILE A CA 1
ATOM 646 C C . ILE A 1 81 ? 4.125 5.700 -0.800 1.00 95.19 81 ILE A C 1
ATOM 648 O O . ILE A 1 81 ? 3.154 5.507 -0.062 1.00 95.19 81 ILE A O 1
ATOM 652 N N . VAL A 1 82 ? 5.375 5.400 -0.438 1.00 94.50 82 VAL A N 1
ATOM 653 C CA . VAL A 1 82 ? 5.706 4.687 0.806 1.00 94.50 82 VAL A CA 1
ATOM 654 C C . VAL A 1 82 ? 5.287 5.494 2.026 1.00 94.50 82 VAL A C 1
ATOM 656 O O . VAL A 1 82 ? 4.608 4.971 2.911 1.00 94.50 82 VAL A O 1
ATOM 659 N N . ILE A 1 83 ? 5.619 6.788 2.059 1.00 94.56 83 ILE A N 1
ATOM 660 C CA . ILE A 1 83 ? 5.263 7.647 3.192 1.00 94.56 83 ILE A CA 1
ATOM 661 C C . ILE A 1 83 ? 3.746 7.854 3.293 1.00 94.56 83 ILE A C 1
ATOM 663 O O . ILE A 1 83 ? 3.216 7.952 4.398 1.00 94.56 83 ILE A O 1
ATOM 667 N N . SER A 1 84 ? 3.018 7.855 2.170 1.00 95.56 84 SER A N 1
ATOM 668 C CA . SER A 1 84 ? 1.554 7.935 2.170 1.00 95.56 84 SER A CA 1
ATOM 669 C C . SER A 1 84 ? 0.902 6.660 2.708 1.00 95.56 84 SER A C 1
ATOM 671 O O . SER A 1 84 ? -0.082 6.725 3.456 1.00 95.56 84 SER A O 1
ATOM 673 N N . MET A 1 85 ? 1.443 5.489 2.363 1.00 95.81 85 MET A N 1
ATOM 674 C CA . MET A 1 85 ? 1.000 4.213 2.932 1.00 95.81 85 MET A CA 1
ATOM 675 C C . MET A 1 85 ? 1.300 4.147 4.427 1.00 95.81 85 MET A C 1
ATOM 677 O O . MET A 1 85 ? 0.399 3.854 5.215 1.00 95.81 85 MET A O 1
ATOM 681 N N . PHE A 1 86 ? 2.517 4.514 4.833 1.00 95.25 86 PHE A N 1
ATOM 682 C CA . PHE A 1 86 ? 2.902 4.582 6.240 1.00 95.25 86 PHE A CA 1
ATOM 683 C C . PHE A 1 86 ? 2.018 5.557 7.028 1.00 95.25 86 PHE A C 1
ATOM 685 O O . PHE A 1 86 ? 1.486 5.208 8.078 1.00 95.25 86 PHE A O 1
ATOM 692 N N . GLY A 1 87 ? 1.757 6.750 6.489 1.00 93.00 87 GLY A N 1
ATOM 693 C CA . GLY A 1 87 ? 0.846 7.720 7.097 1.00 93.00 87 GLY A CA 1
ATOM 694 C C . GLY A 1 87 ? -0.579 7.179 7.243 1.00 93.00 87 GLY A C 1
ATOM 695 O O . GLY A 1 87 ? -1.205 7.362 8.286 1.00 93.00 87 GLY A O 1
ATOM 696 N N . SER A 1 88 ? -1.080 6.450 6.239 1.00 93.50 88 SER A N 1
ATOM 697 C CA . SER A 1 88 ? -2.402 5.807 6.298 1.00 93.50 88 SER A CA 1
ATOM 698 C C . SER A 1 88 ? -2.467 4.775 7.426 1.00 93.50 88 SER A C 1
ATOM 700 O O . SER A 1 88 ? -3.457 4.718 8.157 1.00 93.50 88 SER A O 1
ATOM 702 N N . TYR A 1 89 ? -1.396 3.996 7.590 1.00 92.19 89 TYR A N 1
ATOM 703 C CA . TYR A 1 89 ? -1.242 3.029 8.670 1.00 92.19 89 TYR A CA 1
ATOM 704 C C . TYR A 1 89 ? -1.201 3.706 10.050 1.00 92.19 89 TYR A C 1
ATOM 706 O O . TYR A 1 89 ? -1.988 3.344 10.924 1.00 92.19 89 TYR A O 1
ATOM 714 N N . VAL A 1 90 ? -0.369 4.738 10.232 1.00 89.31 90 VAL A N 1
ATOM 715 C CA . VAL A 1 90 ? -0.248 5.475 11.505 1.00 89.31 90 VAL A CA 1
ATOM 716 C C . VAL A 1 90 ? -1.575 6.119 11.903 1.00 89.31 90 VAL A C 1
ATOM 718 O O . VAL A 1 90 ? -1.985 6.019 13.058 1.00 89.31 90 VAL A O 1
ATOM 721 N N . ILE A 1 91 ? -2.290 6.747 10.963 1.00 86.19 91 ILE A N 1
ATOM 722 C CA . ILE A 1 91 ? -3.609 7.325 11.257 1.00 86.19 91 ILE A CA 1
ATOM 723 C C . ILE A 1 91 ? -4.570 6.237 11.731 1.00 86.19 91 ILE A C 1
ATOM 725 O O . ILE A 1 91 ? -5.304 6.437 12.697 1.00 86.19 91 ILE A O 1
ATOM 729 N N . GLN A 1 92 ? -4.559 5.085 11.071 1.00 83.38 92 GLN A N 1
ATOM 730 C CA . GLN A 1 92 ? -5.458 3.996 11.406 1.00 83.38 92 GLN A CA 1
ATOM 731 C C . GLN A 1 92 ? -5.186 3.393 12.773 1.00 83.38 92 GLN A C 1
ATOM 733 O O . GLN A 1 92 ? -6.093 3.316 13.599 1.00 83.38 92 GLN A O 1
ATOM 738 N N . ILE A 1 93 ? -3.951 2.978 13.010 1.00 78.44 93 ILE A N 1
ATOM 739 C CA . ILE A 1 93 ? -3.590 2.241 14.211 1.00 78.44 93 ILE A CA 1
ATOM 740 C C . ILE A 1 93 ? -3.391 3.196 15.388 1.00 78.44 93 ILE A C 1
ATOM 742 O O . ILE A 1 93 ? -4.114 3.111 16.371 1.00 78.44 93 ILE A O 1
ATOM 746 N N . HIS A 1 94 ? -2.521 4.195 15.270 1.00 74.88 94 HIS A N 1
ATOM 747 C CA . HIS A 1 94 ? -2.179 5.039 16.414 1.00 74.88 94 HIS A CA 1
ATOM 748 C C . HIS A 1 94 ? -3.306 6.013 16.802 1.00 74.88 94 HIS A C 1
ATOM 750 O O . HIS A 1 94 ? -3.599 6.223 17.981 1.00 74.88 94 HIS A O 1
ATOM 756 N N . ASN A 1 95 ? -3.982 6.609 15.811 1.00 71.62 95 ASN A N 1
ATOM 757 C CA . ASN A 1 95 ? -4.925 7.698 16.087 1.00 71.62 95 ASN A CA 1
ATOM 758 C C . ASN A 1 95 ? -6.368 7.215 16.280 1.00 71.62 95 ASN A C 1
ATOM 760 O O . ASN A 1 95 ? -7.057 7.700 17.190 1.00 71.62 95 ASN A O 1
ATOM 764 N N . LEU A 1 96 ? -6.832 6.284 15.436 1.00 67.88 96 LEU A N 1
ATOM 765 C CA . LEU A 1 96 ? -8.232 5.851 15.408 1.00 67.88 96 LEU A CA 1
ATOM 766 C C . LEU A 1 96 ? -8.521 4.661 16.335 1.00 67.88 96 LEU A C 1
ATOM 768 O O . LEU A 1 96 ? -9.601 4.637 16.932 1.00 67.88 96 LEU A O 1
ATOM 772 N N . VAL A 1 97 ? -7.595 3.709 16.503 1.00 65.69 97 VAL A N 1
ATOM 773 C CA . VAL A 1 97 ? -7.804 2.527 17.362 1.00 65.69 97 VAL A CA 1
ATOM 774 C C . VAL A 1 97 ? -7.727 2.883 18.852 1.00 65.69 97 VAL A C 1
ATOM 776 O O . VAL A 1 97 ? -6.879 3.650 19.317 1.00 65.69 97 VAL A O 1
ATOM 779 N N . ASN A 1 98 ? -8.653 2.325 19.634 1.00 65.62 98 ASN A N 1
ATOM 780 C CA . ASN A 1 98 ? -8.612 2.397 21.086 1.00 65.62 98 ASN A CA 1
ATOM 781 C C . ASN A 1 98 ? -7.723 1.280 21.644 1.00 65.62 98 ASN A C 1
ATOM 783 O O . ASN A 1 98 ? -8.122 0.120 21.680 1.00 65.62 98 ASN A O 1
ATOM 787 N N . HIS A 1 99 ? -6.548 1.658 22.140 1.00 60.44 99 HIS A N 1
ATOM 788 C CA . HIS A 1 99 ? -5.538 0.731 22.653 1.00 60.44 99 HIS A CA 1
ATOM 789 C C . HIS A 1 99 ? -5.922 0.102 24.010 1.00 60.44 99 HIS A C 1
ATOM 791 O O . HIS A 1 99 ? -5.254 -0.815 24.474 1.00 60.44 99 HIS A O 1
ATOM 797 N N . HIS A 1 100 ? -7.009 0.570 24.638 1.00 55.44 100 HIS A N 1
ATOM 798 C CA . HIS A 1 100 ? -7.478 0.099 25.947 1.00 55.44 100 HIS A CA 1
ATOM 799 C C . HIS A 1 100 ? -8.629 -0.921 25.869 1.00 55.44 100 HIS A C 1
ATOM 801 O O . HIS A 1 100 ? -9.083 -1.397 26.907 1.00 55.44 100 HIS A O 1
ATOM 807 N N . ARG A 1 101 ? -9.142 -1.256 24.673 1.00 53.59 101 ARG A N 1
ATOM 808 C CA . ARG A 1 101 ? -10.205 -2.268 24.527 1.00 53.59 101 ARG A CA 1
ATOM 809 C C . ARG A 1 101 ? -9.610 -3.669 24.386 1.00 53.59 101 ARG A C 1
ATOM 811 O O . ARG A 1 101 ? -8.900 -3.946 23.427 1.00 53.59 101 ARG A O 1
ATOM 818 N N . VAL A 1 102 ? -9.970 -4.554 25.312 1.00 51.84 102 VAL A N 1
ATOM 819 C CA . VAL A 1 102 ? -9.636 -5.985 25.292 1.00 51.84 102 VAL A CA 1
ATOM 820 C C . VAL A 1 102 ? -10.756 -6.730 24.567 1.00 51.84 102 VAL A C 1
ATOM 822 O O . VAL A 1 102 ? -11.623 -7.328 25.184 1.00 51.84 102 VAL A O 1
ATOM 825 N N . GLU A 1 103 ? -10.799 -6.658 23.239 1.00 53.34 103 GLU A N 1
ATOM 826 C CA . GLU A 1 103 ? -11.652 -7.558 22.454 1.00 53.34 103 GLU A CA 1
ATOM 827 C C . GLU A 1 103 ? -10.859 -8.133 21.275 1.00 53.34 103 GLU A C 1
ATOM 829 O O . GLU A 1 103 ? -10.085 -7.438 20.629 1.00 53.34 103 GLU A O 1
ATOM 834 N N . ARG A 1 104 ? -11.047 -9.432 21.002 1.00 58.28 104 ARG A N 1
ATOM 835 C CA . ARG A 1 104 ? -10.485 -10.229 19.885 1.00 58.28 104 ARG A CA 1
ATOM 836 C C . ARG A 1 104 ? -9.076 -9.836 19.409 1.00 58.28 104 ARG A C 1
ATOM 838 O O . ARG A 1 104 ? -8.916 -9.362 18.283 1.00 58.28 104 ARG A O 1
ATOM 845 N N . SER A 1 105 ? -8.051 -10.199 20.177 1.00 61.31 105 SER A N 1
ATOM 846 C CA . SER A 1 105 ? -6.626 -10.123 19.796 1.00 61.31 105 SER A CA 1
ATOM 847 C C . SER A 1 105 ? -6.310 -10.754 18.429 1.00 61.31 105 SER A C 1
ATOM 849 O O . SER A 1 105 ? -5.456 -10.267 17.693 1.00 61.31 105 SER A O 1
ATOM 851 N N . LEU A 1 106 ? -7.047 -11.804 18.046 1.00 66.62 106 LEU A N 1
ATOM 852 C CA . LEU A 1 106 ? -6.816 -12.558 16.811 1.00 66.62 106 LEU A CA 1
ATOM 853 C C . LEU A 1 106 ? -7.028 -11.735 15.532 1.00 66.62 106 LEU A C 1
ATOM 855 O O . LEU A 1 106 ? -6.196 -11.793 14.633 1.00 66.62 106 LEU A O 1
ATOM 859 N N . ARG A 1 107 ? -8.108 -10.949 15.415 1.00 70.50 107 ARG A N 1
ATOM 860 C CA . ARG A 1 107 ? -8.362 -10.188 14.174 1.00 70.50 107 ARG A CA 1
ATOM 861 C C . ARG A 1 107 ? -7.323 -9.082 13.980 1.00 70.50 107 ARG A C 1
ATOM 863 O O . ARG A 1 107 ? -6.879 -8.883 12.852 1.00 70.50 107 ARG A O 1
ATOM 870 N N . LEU A 1 108 ? -6.911 -8.414 15.057 1.00 75.25 108 LEU A N 1
ATOM 871 C CA . LEU A 1 108 ? -5.850 -7.411 15.003 1.00 75.25 108 LEU A CA 1
ATOM 872 C C . LEU A 1 108 ? -4.523 -8.037 14.549 1.00 75.25 108 LEU A C 1
ATOM 874 O O . LEU A 1 108 ? -3.883 -7.509 13.641 1.00 75.25 108 LEU A O 1
ATOM 878 N N . MET A 1 109 ? -4.156 -9.187 15.119 1.00 77.62 109 MET A N 1
ATOM 879 C CA . MET A 1 109 ? -2.962 -9.940 14.733 1.00 77.62 109 MET A CA 1
ATOM 880 C C . MET A 1 109 ? -2.972 -10.306 13.240 1.00 77.62 109 MET A C 1
ATOM 882 O O . MET A 1 109 ? -2.028 -9.994 12.518 1.00 77.62 109 MET A O 1
ATOM 886 N N . PHE A 1 110 ? -4.064 -10.894 12.743 1.00 78.50 110 PHE A N 1
ATOM 887 C CA . PHE A 1 110 ? -4.179 -11.245 11.324 1.00 78.50 110 PHE A CA 1
ATOM 888 C C . PHE A 1 110 ? -4.163 -10.023 10.404 1.00 78.50 110 PHE A C 1
ATOM 890 O O . PHE A 1 110 ? -3.538 -10.077 9.349 1.00 78.50 110 PHE A O 1
ATOM 897 N N . SER A 1 111 ? -4.787 -8.908 10.800 1.00 86.06 111 SER A N 1
ATOM 898 C CA . SER A 1 111 ? -4.715 -7.674 10.009 1.00 86.06 111 SER A CA 1
ATOM 899 C C . SER A 1 111 ? -3.270 -7.202 9.816 1.00 86.06 111 SER A C 1
ATOM 901 O O . SER A 1 111 ? -2.903 -6.831 8.706 1.00 86.06 111 SER A O 1
ATOM 903 N N . HIS A 1 112 ? -2.428 -7.294 10.853 1.00 88.62 112 HIS A N 1
ATOM 904 C CA . HIS A 1 112 ? -1.021 -6.902 10.771 1.00 88.62 112 HIS A CA 1
ATOM 905 C C . HIS A 1 112 ? -0.211 -7.865 9.907 1.00 88.62 112 HIS A C 1
ATOM 907 O O . HIS A 1 112 ? 0.603 -7.412 9.108 1.00 88.62 112 HIS A O 1
ATOM 913 N N . TYR A 1 113 ? -0.484 -9.172 9.972 1.00 88.50 113 TYR A N 1
ATOM 914 C CA . TYR A 1 113 ? 0.136 -10.122 9.046 1.00 88.50 113 TYR A CA 1
ATOM 915 C C . TYR A 1 113 ? -0.168 -9.784 7.586 1.00 88.50 113 TYR A C 1
ATOM 917 O O . TYR A 1 113 ? 0.749 -9.732 6.768 1.00 88.50 113 TYR A O 1
ATOM 925 N N . PHE A 1 114 ? -1.425 -9.485 7.253 1.00 91.69 114 PHE A N 1
ATOM 926 C CA . PHE A 1 114 ? -1.769 -9.079 5.892 1.00 91.69 114 PHE A CA 1
ATOM 927 C C . PHE A 1 114 ? -1.156 -7.728 5.502 1.00 91.69 114 PHE A C 1
ATOM 929 O O . PHE A 1 114 ? -0.758 -7.569 4.349 1.00 91.69 114 PHE A O 1
ATOM 936 N N . ILE A 1 115 ? -1.009 -6.780 6.435 1.00 93.44 115 ILE A N 1
ATOM 937 C CA . ILE A 1 115 ? -0.286 -5.519 6.194 1.00 93.44 115 ILE A CA 1
ATOM 938 C C . ILE A 1 115 ? 1.176 -5.803 5.829 1.00 93.44 115 ILE A C 1
ATOM 940 O O . ILE A 1 115 ? 1.639 -5.323 4.798 1.00 93.44 115 ILE A O 1
ATOM 944 N N . ILE A 1 116 ? 1.877 -6.625 6.614 1.00 94.19 116 ILE A N 1
ATOM 945 C CA . ILE A 1 116 ? 3.282 -6.989 6.373 1.00 94.19 116 ILE A CA 1
ATOM 946 C C . ILE A 1 116 ? 3.438 -7.684 5.018 1.00 94.19 116 ILE A C 1
ATOM 948 O O . ILE A 1 116 ? 4.303 -7.305 4.230 1.00 94.19 116 ILE A O 1
ATOM 952 N N . ILE A 1 117 ? 2.577 -8.659 4.708 1.00 94.31 117 ILE A N 1
ATOM 953 C CA . ILE A 1 117 ? 2.579 -9.348 3.407 1.00 94.31 117 ILE A CA 1
ATOM 954 C C . ILE A 1 117 ? 2.366 -8.346 2.268 1.00 94.31 117 ILE A C 1
ATOM 956 O O . ILE A 1 117 ? 3.065 -8.400 1.262 1.00 94.31 117 ILE A O 1
ATOM 960 N N . SER A 1 118 ? 1.440 -7.401 2.434 1.00 96.69 118 SER A N 1
ATOM 961 C CA . SER A 1 118 ? 1.158 -6.384 1.416 1.00 96.69 118 SER A CA 1
ATOM 962 C C . SER A 1 118 ? 2.344 -5.457 1.169 1.00 96.69 118 SER A C 1
ATOM 964 O O . SER A 1 118 ? 2.645 -5.159 0.018 1.00 96.69 118 SER A O 1
ATOM 966 N N . ILE A 1 119 ? 3.038 -5.018 2.225 1.00 96.25 119 ILE A N 1
ATOM 967 C CA . ILE A 1 119 ? 4.229 -4.167 2.091 1.00 96.25 119 ILE A CA 1
ATOM 968 C C . ILE A 1 119 ? 5.328 -4.925 1.341 1.00 96.25 119 ILE A C 1
ATOM 970 O O . ILE A 1 119 ? 5.896 -4.384 0.400 1.00 96.25 119 ILE A O 1
ATOM 974 N N . ASN A 1 120 ? 5.570 -6.191 1.689 1.00 95.75 120 ASN A N 1
ATOM 975 C CA . ASN A 1 120 ? 6.559 -7.017 0.994 1.00 95.75 120 ASN A CA 1
ATOM 976 C C . ASN A 1 120 ? 6.196 -7.247 -0.482 1.00 95.75 120 ASN A C 1
ATOM 978 O O . ASN A 1 120 ? 7.052 -7.096 -1.348 1.00 95.75 120 ASN A O 1
ATOM 982 N N . LEU A 1 121 ? 4.928 -7.542 -0.793 1.00 96.19 121 LEU A N 1
ATOM 983 C CA . LEU A 1 121 ? 4.465 -7.680 -2.181 1.00 96.19 121 LEU A CA 1
ATOM 984 C C . LEU A 1 121 ? 4.638 -6.382 -2.981 1.00 96.19 121 LEU A C 1
ATOM 986 O O . LEU A 1 121 ? 4.998 -6.432 -4.153 1.00 96.19 121 LEU A O 1
ATOM 990 N N . MET A 1 122 ? 4.402 -5.222 -2.363 1.00 96.19 122 MET A N 1
ATOM 991 C CA . MET A 1 122 ? 4.668 -3.924 -2.988 1.00 96.19 122 MET A CA 1
ATOM 992 C C . MET A 1 122 ? 6.166 -3.732 -3.262 1.00 96.19 122 MET A C 1
ATOM 994 O O . MET A 1 122 ? 6.519 -3.305 -4.358 1.00 96.19 122 MET A O 1
ATOM 998 N N . THR A 1 123 ? 7.042 -4.062 -2.308 1.00 95.31 123 THR A N 1
ATOM 999 C CA . THR A 1 123 ? 8.501 -3.974 -2.493 1.00 95.31 123 THR A CA 1
ATOM 1000 C C . THR A 1 123 ? 8.966 -4.849 -3.657 1.00 95.31 123 THR A C 1
ATOM 1002 O O . THR A 1 123 ? 9.689 -4.367 -4.523 1.00 95.31 123 THR A O 1
ATOM 1005 N N . VAL A 1 124 ? 8.480 -6.092 -3.737 1.00 94.50 124 VAL A N 1
ATOM 1006 C CA . VAL A 1 124 ? 8.772 -7.006 -4.857 1.00 94.50 124 VAL A CA 1
ATOM 1007 C C . VAL A 1 124 ? 8.276 -6.436 -6.189 1.00 94.50 124 VAL A C 1
ATOM 1009 O O . VAL A 1 124 ? 8.991 -6.487 -7.184 1.00 94.50 124 VAL A O 1
ATOM 1012 N N . ALA A 1 125 ? 7.078 -5.844 -6.226 1.00 94.06 125 ALA A N 1
ATOM 1013 C CA . ALA A 1 125 ? 6.570 -5.217 -7.445 1.00 94.06 125 ALA A CA 1
ATOM 1014 C C . ALA A 1 125 ? 7.438 -4.027 -7.899 1.00 94.06 125 ALA A C 1
ATOM 1016 O O . ALA A 1 125 ? 7.658 -3.853 -9.093 1.00 94.06 125 ALA A O 1
ATOM 1017 N N . PHE A 1 126 ? 7.974 -3.233 -6.967 1.00 93.56 126 PHE A N 1
ATOM 1018 C CA . PHE A 1 126 ? 8.917 -2.158 -7.295 1.00 93.56 126 PHE A CA 1
ATOM 1019 C C . PHE A 1 126 ? 10.278 -2.671 -7.781 1.00 93.56 126 PHE A C 1
ATOM 1021 O O . PHE A 1 126 ? 10.875 -2.062 -8.668 1.00 93.56 126 PHE A O 1
ATOM 1028 N N . GLU A 1 127 ? 10.750 -3.794 -7.246 1.00 92.94 127 GLU A N 1
ATOM 1029 C CA . GLU A 1 127 ? 11.973 -4.450 -7.713 1.00 92.94 127 GLU A CA 1
ATOM 1030 C C . GLU A 1 127 ? 11.812 -4.992 -9.138 1.00 92.94 127 GLU A C 1
ATOM 1032 O O . GLU A 1 127 ? 12.698 -4.826 -9.981 1.00 92.94 127 GLU A O 1
ATOM 1037 N N . TRP A 1 128 ? 10.651 -5.568 -9.454 1.00 92.44 128 TRP A N 1
ATOM 1038 C CA . TRP A 1 128 ? 10.317 -5.997 -10.814 1.00 92.44 128 TRP A CA 1
ATOM 1039 C C . TRP A 1 128 ? 10.196 -4.825 -11.787 1.00 92.44 128 TRP A C 1
ATOM 1041 O O . TRP A 1 128 ? 10.757 -4.908 -12.878 1.00 92.44 128 TRP A O 1
ATOM 1051 N N . LEU A 1 129 ? 9.580 -3.714 -11.366 1.00 90.81 129 LEU A N 1
ATOM 1052 C CA . LEU A 1 129 ? 9.533 -2.481 -12.160 1.00 90.81 129 LEU A CA 1
ATOM 1053 C C . LEU A 1 129 ? 10.940 -1.979 -12.517 1.00 90.81 129 LEU A C 1
ATOM 1055 O O . LEU A 1 129 ? 11.166 -1.480 -13.617 1.00 90.81 129 LEU A O 1
ATOM 1059 N N . HIS A 1 130 ? 11.883 -2.063 -11.574 1.00 89.12 130 HIS A N 1
ATOM 1060 C CA . HIS A 1 130 ? 13.249 -1.586 -11.779 1.00 89.12 130 HIS A CA 1
ATOM 1061 C C . HIS A 1 130 ? 14.093 -2.526 -12.642 1.00 89.12 130 HIS A C 1
ATOM 1063 O O . HIS A 1 130 ? 14.794 -2.067 -13.541 1.00 89.12 130 HIS A O 1
ATOM 1069 N N . SER A 1 131 ? 14.040 -3.828 -12.357 1.00 87.62 131 SER A N 1
ATOM 1070 C CA . SER A 1 131 ? 14.828 -4.844 -13.065 1.00 87.62 131 SER A CA 1
ATOM 1071 C C . SER A 1 131 ? 14.319 -5.096 -14.487 1.00 87.62 131 SER A C 1
ATOM 1073 O O . SER A 1 131 ? 15.110 -5.417 -15.372 1.00 87.62 131 SER A O 1
ATOM 1075 N N . GLY A 1 132 ? 13.011 -4.943 -14.727 1.00 84.69 132 GLY A N 1
ATOM 1076 C CA . GLY A 1 132 ? 12.382 -5.213 -16.023 1.00 84.69 132 GLY A CA 1
ATOM 1077 C C . GLY A 1 132 ? 12.416 -6.691 -16.434 1.00 84.69 132 GLY A C 1
ATOM 1078 O O . GLY A 1 132 ? 12.171 -7.013 -17.594 1.00 84.69 132 GLY A O 1
ATOM 1079 N N . GLU A 1 133 ? 12.739 -7.597 -15.507 1.00 81.25 133 GLU A N 1
ATOM 1080 C CA . GLU A 1 133 ? 12.930 -9.029 -15.784 1.00 81.25 133 GLU A CA 1
ATOM 1081 C C . GLU A 1 133 ? 11.610 -9.807 -15.885 1.00 81.25 133 GLU A C 1
ATOM 1083 O O . GLU A 1 133 ? 11.564 -10.913 -16.429 1.00 81.25 133 GLU A O 1
ATOM 1088 N N . VAL A 1 134 ? 10.524 -9.242 -15.355 1.00 88.69 134 VAL A N 1
ATOM 1089 C CA . VAL A 1 134 ? 9.225 -9.905 -15.211 1.00 88.69 134 VAL A CA 1
ATOM 1090 C C . VAL A 1 134 ? 8.204 -9.318 -16.183 1.00 88.69 134 VAL A C 1
ATOM 1092 O O . VAL A 1 134 ? 8.274 -8.162 -16.583 1.00 88.69 134 VAL A O 1
ATOM 1095 N N . ASN A 1 135 ? 7.220 -10.133 -16.573 1.00 90.00 135 ASN A N 1
ATOM 1096 C CA . ASN A 1 135 ? 6.115 -9.684 -17.411 1.00 90.00 135 ASN A CA 1
ATOM 1097 C C . ASN A 1 135 ? 5.379 -8.483 -16.760 1.00 90.00 135 ASN A C 1
ATOM 1099 O O . ASN A 1 135 ? 4.883 -8.641 -15.637 1.00 90.00 135 ASN A O 1
ATOM 1103 N N . PRO A 1 136 ? 5.207 -7.347 -17.470 1.00 88.19 136 PRO A N 1
ATOM 1104 C CA . PRO A 1 136 ? 4.538 -6.155 -16.937 1.00 88.19 136 PRO A CA 1
ATOM 1105 C C . PRO A 1 136 ? 3.129 -6.415 -16.391 1.00 88.19 136 PRO A C 1
ATOM 1107 O O . PRO A 1 136 ? 2.701 -5.795 -15.420 1.00 88.19 136 PRO A O 1
ATOM 1110 N N . HIS A 1 137 ? 2.392 -7.374 -16.961 1.00 90.31 137 HIS A N 1
ATOM 1111 C CA . HIS A 1 137 ? 1.065 -7.740 -16.464 1.00 90.31 137 HIS A CA 1
ATOM 1112 C C . HIS A 1 137 ? 1.111 -8.371 -15.070 1.00 90.31 137 HIS A C 1
ATOM 1114 O O . HIS A 1 137 ? 0.208 -8.142 -14.263 1.00 90.31 137 HIS A O 1
ATOM 1120 N N . LEU A 1 138 ? 2.146 -9.168 -14.786 1.00 92.44 138 LEU A N 1
ATOM 1121 C CA . LEU A 1 138 ? 2.317 -9.794 -13.479 1.00 92.44 138 LEU A CA 1
ATOM 1122 C C . LEU A 1 138 ? 2.727 -8.750 -12.438 1.00 92.44 138 LEU A C 1
ATOM 1124 O O . LEU A 1 138 ? 2.153 -8.732 -11.353 1.00 92.44 138 LEU A O 1
ATOM 1128 N N . GLU A 1 139 ? 3.647 -7.852 -12.788 1.00 93.00 139 GLU A N 1
ATOM 1129 C CA . GLU A 1 139 ? 4.057 -6.725 -11.944 1.00 93.00 139 GLU A CA 1
ATOM 1130 C C . GLU A 1 139 ? 2.863 -5.841 -11.560 1.00 93.00 139 GLU A C 1
ATOM 1132 O O . GLU A 1 139 ? 2.587 -5.632 -10.375 1.00 93.00 139 GLU A O 1
ATOM 1137 N N . ILE A 1 140 ? 2.090 -5.401 -12.556 1.00 94.25 140 ILE A N 1
ATOM 1138 C CA . ILE A 1 140 ? 0.878 -4.600 -12.356 1.00 94.25 140 ILE A CA 1
ATOM 1139 C C . ILE A 1 140 ? -0.142 -5.349 -11.495 1.00 94.25 140 ILE A C 1
ATOM 1141 O O . ILE A 1 140 ? -0.737 -4.764 -10.587 1.00 94.25 140 ILE A O 1
ATOM 1145 N N . GLY A 1 141 ? -0.324 -6.649 -11.741 1.00 94.81 141 GLY A N 1
ATOM 1146 C CA . GLY A 1 141 ? -1.198 -7.499 -10.940 1.00 94.81 141 GLY A CA 1
ATOM 1147 C C . GLY A 1 141 ? -0.778 -7.539 -9.471 1.00 94.81 141 GLY A C 1
ATOM 1148 O O . GLY A 1 141 ? -1.602 -7.282 -8.591 1.00 94.81 141 GLY A O 1
ATOM 1149 N N . VAL A 1 142 ? 0.502 -7.801 -9.196 1.00 96.00 142 VAL A N 1
ATOM 1150 C CA . VAL A 1 142 ? 1.039 -7.861 -7.828 1.00 96.00 142 VAL A CA 1
ATOM 1151 C C . VAL A 1 142 ? 0.954 -6.502 -7.133 1.00 96.00 142 VAL A C 1
ATOM 1153 O O . VAL A 1 142 ? 0.550 -6.456 -5.971 1.00 96.00 142 VAL A O 1
ATOM 1156 N N . MET A 1 143 ? 1.229 -5.397 -7.831 1.00 96.06 143 MET A N 1
ATOM 1157 C CA . MET A 1 143 ? 1.086 -4.044 -7.280 1.00 96.06 143 MET A CA 1
ATOM 1158 C C . MET A 1 143 ? -0.369 -3.714 -6.913 1.00 96.06 143 MET A C 1
ATOM 1160 O O . MET A 1 143 ? -0.649 -3.194 -5.835 1.00 96.06 143 MET A O 1
ATOM 1164 N N . ILE A 1 144 ? -1.335 -4.027 -7.780 1.00 96.50 144 ILE A N 1
ATOM 1165 C CA . ILE A 1 144 ? -2.753 -3.769 -7.482 1.00 96.50 144 ILE A CA 1
ATOM 1166 C C . ILE A 1 144 ? -3.219 -4.630 -6.303 1.00 96.50 144 ILE A C 1
ATOM 1168 O O . ILE A 1 144 ? -3.886 -4.124 -5.396 1.00 96.50 144 ILE A O 1
ATOM 1172 N N . ILE A 1 145 ? -2.855 -5.916 -6.289 1.00 97.25 145 ILE A N 1
ATOM 1173 C CA . ILE A 1 145 ? -3.209 -6.834 -5.202 1.00 97.25 145 ILE A CA 1
ATOM 1174 C C . ILE A 1 145 ? -2.610 -6.346 -3.883 1.00 97.25 145 ILE A C 1
ATOM 1176 O O . ILE A 1 145 ? -3.331 -6.281 -2.889 1.00 97.25 145 ILE A O 1
ATOM 1180 N N . SER A 1 146 ? -1.333 -5.958 -3.865 1.00 97.38 146 SER A N 1
ATOM 1181 C CA . SER A 1 146 ? -0.666 -5.490 -2.648 1.00 97.38 146 SER A CA 1
ATOM 1182 C C . SER A 1 146 ? -1.366 -4.262 -2.058 1.00 97.38 146 SER A C 1
ATOM 1184 O O . SER A 1 146 ? -1.677 -4.245 -0.867 1.00 97.38 146 SER A O 1
ATOM 1186 N N . LEU A 1 147 ? -1.734 -3.278 -2.884 1.00 97.06 147 LEU A N 1
ATOM 1187 C CA . LEU A 1 147 ? -2.450 -2.080 -2.436 1.00 97.06 147 LEU A CA 1
ATOM 1188 C C . LEU A 1 147 ? -3.864 -2.401 -1.934 1.00 97.06 147 LEU A C 1
ATOM 1190 O O . LEU A 1 147 ? -4.283 -1.876 -0.899 1.00 97.06 147 LEU A O 1
ATOM 1194 N N . ILE A 1 148 ? -4.604 -3.277 -2.622 1.00 96.38 148 ILE A N 1
ATOM 1195 C CA . ILE A 1 148 ? -5.942 -3.704 -2.181 1.00 96.38 148 ILE A CA 1
ATOM 1196 C C . ILE A 1 148 ? -5.856 -4.420 -0.833 1.00 96.38 148 ILE A C 1
ATOM 1198 O O . ILE A 1 148 ? -6.610 -4.077 0.080 1.00 96.38 148 ILE A O 1
ATOM 1202 N N . VAL A 1 149 ? -4.941 -5.383 -0.688 1.00 96.12 149 VAL A N 1
ATOM 1203 C CA . VAL A 1 149 ? -4.769 -6.136 0.562 1.00 96.12 149 VAL A CA 1
ATOM 1204 C C . VAL A 1 149 ? -4.327 -5.196 1.681 1.00 96.12 149 VAL A C 1
ATOM 1206 O O . VAL A 1 149 ? -4.896 -5.268 2.770 1.00 96.12 149 VAL A O 1
ATOM 1209 N N . PHE A 1 150 ? -3.428 -4.242 1.424 1.00 96.00 150 PHE A N 1
ATOM 1210 C CA . PHE A 1 150 ? -3.007 -3.248 2.413 1.00 96.00 150 PHE A CA 1
ATOM 1211 C C . PHE A 1 150 ? -4.194 -2.426 2.933 1.00 96.00 150 PHE A C 1
ATOM 1213 O O . PHE A 1 150 ? -4.462 -2.399 4.139 1.00 96.00 150 PHE A O 1
ATOM 1220 N N . TYR A 1 151 ? -4.952 -1.794 2.028 1.00 93.75 151 TYR A N 1
ATOM 1221 C CA . TYR A 1 151 ? -6.077 -0.937 2.407 1.00 93.75 151 TYR A CA 1
ATOM 1222 C C . TYR A 1 151 ? -7.237 -1.730 3.024 1.00 93.75 151 TYR A C 1
ATOM 1224 O O . TYR A 1 151 ? -7.854 -1.268 3.987 1.00 93.75 151 TYR A O 1
ATOM 1232 N N . ALA A 1 152 ? -7.504 -2.949 2.552 1.00 91.81 152 ALA A N 1
ATOM 1233 C CA . ALA A 1 152 ? -8.487 -3.839 3.167 1.00 91.81 152 ALA A CA 1
ATOM 1234 C C . ALA A 1 152 ? -8.077 -4.247 4.592 1.00 91.81 152 ALA A C 1
ATOM 1236 O O . ALA A 1 152 ? -8.913 -4.256 5.498 1.00 91.81 152 ALA A O 1
ATOM 1237 N N . SER A 1 153 ? -6.790 -4.523 4.813 1.00 91.06 153 SER A N 1
ATOM 1238 C CA . SER A 1 153 ? -6.267 -4.967 6.109 1.00 91.06 153 SER A CA 1
ATOM 1239 C C . SER A 1 153 ? -6.320 -3.865 7.157 1.00 91.06 153 SER A C 1
ATOM 1241 O O . SER A 1 153 ? -6.802 -4.101 8.264 1.00 91.06 153 SER A O 1
ATOM 1243 N N . ILE A 1 154 ? -5.939 -2.632 6.806 1.00 89.38 154 ILE A N 1
ATOM 1244 C CA . ILE A 1 154 ? -6.103 -1.502 7.731 1.00 89.38 154 ILE A CA 1
ATOM 1245 C C . ILE A 1 154 ? -7.592 -1.211 7.993 1.00 89.38 154 ILE A C 1
ATOM 1247 O O . ILE A 1 154 ? -7.952 -0.846 9.110 1.00 89.38 154 ILE A O 1
ATOM 1251 N N . MET A 1 155 ? -8.486 -1.395 7.009 1.00 85.06 155 MET A N 1
ATOM 1252 C CA . MET A 1 155 ? -9.940 -1.234 7.199 1.00 85.06 155 MET A CA 1
ATOM 1253 C C . MET A 1 155 ? -10.551 -2.308 8.102 1.00 85.06 155 MET A C 1
ATOM 1255 O O . MET A 1 155 ? -11.510 -2.023 8.824 1.00 85.06 155 MET A O 1
ATOM 1259 N N . ALA A 1 156 ? -10.003 -3.525 8.108 1.00 82.06 156 ALA A N 1
ATOM 1260 C CA . ALA A 1 156 ? -10.464 -4.609 8.974 1.00 82.06 156 ALA A CA 1
ATOM 1261 C C . ALA A 1 156 ? -10.368 -4.254 10.471 1.00 82.06 156 ALA A C 1
ATOM 1263 O O . ALA A 1 156 ? -11.079 -4.848 11.287 1.00 82.06 156 ALA A O 1
ATOM 1264 N N . ASN A 1 157 ? -9.568 -3.236 10.816 1.00 78.31 157 ASN A N 1
ATOM 1265 C CA . ASN A 1 157 ? -9.408 -2.715 12.171 1.00 78.31 157 ASN A CA 1
ATOM 1266 C C . ASN A 1 157 ? -10.458 -1.673 12.590 1.00 78.31 157 ASN A C 1
ATOM 1268 O O . ASN A 1 157 ? -10.478 -1.263 13.749 1.00 78.31 157 ASN A O 1
ATOM 1272 N N . LYS A 1 158 ? -11.399 -1.304 11.707 1.00 72.56 158 LYS A N 1
ATOM 1273 C CA . LYS A 1 158 ? -12.540 -0.419 12.022 1.00 72.56 158 LYS A CA 1
ATOM 1274 C C . LYS A 1 158 ? -13.304 -0.771 13.313 1.00 72.56 158 LYS A C 1
ATOM 1276 O O . LYS A 1 158 ? -13.706 0.150 14.021 1.00 72.56 158 LYS A O 1
ATOM 1281 N N . PRO A 1 159 ? -13.530 -2.052 13.661 1.00 68.56 159 PRO A N 1
ATOM 1282 C CA . PRO A 1 159 ? -14.224 -2.419 14.898 1.00 68.56 159 PRO A CA 1
ATOM 1283 C C . PRO A 1 159 ? -13.491 -2.015 16.186 1.00 68.56 159 PRO A C 1
ATOM 1285 O O . PRO A 1 159 ? -14.125 -1.971 17.233 1.00 68.56 159 PRO A O 1
ATOM 1288 N N . TYR A 1 160 ? -12.192 -1.707 16.116 1.00 66.50 160 TYR A N 1
ATOM 1289 C CA . TYR A 1 160 ? -11.382 -1.298 17.267 1.00 66.50 160 TYR A CA 1
ATOM 1290 C C . TYR A 1 160 ? -11.325 0.219 17.473 1.00 66.50 160 TYR A C 1
ATOM 1292 O O . TYR A 1 160 ? -10.582 0.692 18.333 1.00 66.50 160 TYR A O 1
ATOM 1300 N N . TYR A 1 161 ? -12.058 1.009 16.686 1.00 74.94 161 TYR A N 1
ATOM 1301 C CA . TYR A 1 161 ? -12.009 2.463 16.814 1.00 74.94 161 TYR A CA 1
ATOM 1302 C C . TYR A 1 161 ? -12.536 2.971 18.159 1.00 74.94 161 TYR A C 1
ATOM 1304 O O . TYR A 1 161 ? -13.411 2.363 18.779 1.00 74.94 161 TYR A O 1
ATOM 1312 N N . LYS A 1 162 ? -12.020 4.129 18.593 1.00 63.28 162 LYS A N 1
ATOM 1313 C CA . LYS A 1 162 ? -12.516 4.854 19.774 1.00 63.28 162 LYS A CA 1
ATOM 1314 C C . LYS A 1 162 ? -14.025 5.102 19.676 1.00 63.28 162 LYS A C 1
ATOM 1316 O O . LYS A 1 162 ? -14.565 5.377 18.600 1.00 63.28 162 LYS A O 1
ATOM 1321 N N . GLU A 1 163 ? -14.701 5.016 20.819 1.00 62.56 163 GLU A N 1
ATOM 1322 C CA . GLU A 1 163 ? -16.139 5.265 20.909 1.00 62.56 163 GLU A CA 1
ATOM 1323 C C . GLU A 1 163 ? -16.474 6.668 20.383 1.00 62.56 163 GLU A C 1
ATOM 1325 O O . GLU A 1 163 ? -15.804 7.646 20.701 1.00 62.56 163 GLU A O 1
ATOM 1330 N N . GLY A 1 164 ? -17.490 6.761 19.520 1.00 59.16 164 GLY A N 1
ATOM 1331 C CA . GLY A 1 164 ? -17.892 8.011 18.864 1.00 59.16 164 GLY A CA 1
ATOM 1332 C C . GLY A 1 164 ? -17.347 8.208 17.444 1.00 59.16 164 GLY A C 1
ATOM 1333 O O . GLY A 1 164 ? -17.942 8.975 16.680 1.00 59.16 164 GLY A O 1
ATOM 1334 N N . ILE A 1 165 ? -16.310 7.470 17.024 1.00 64.31 165 ILE A N 1
ATOM 1335 C CA . ILE A 1 165 ? -15.818 7.505 15.637 1.00 64.31 165 ILE A CA 1
ATOM 1336 C C . ILE A 1 165 ? -16.771 6.712 14.738 1.00 64.31 165 ILE A C 1
ATOM 1338 O O . ILE A 1 165 ? -16.714 5.487 14.629 1.00 64.31 165 ILE A O 1
ATOM 1342 N N . LYS A 1 166 ? -17.667 7.423 14.049 1.00 63.47 166 LYS A N 1
ATOM 1343 C CA . LYS A 1 166 ? -18.533 6.831 13.024 1.00 63.47 166 LYS A CA 1
ATOM 1344 C C . LYS A 1 166 ? -17.853 6.928 11.669 1.00 63.47 166 LYS A C 1
ATOM 1346 O O . LYS A 1 166 ? -17.922 7.956 11.001 1.00 63.47 166 LYS A O 1
ATOM 1351 N N . PHE A 1 167 ? -17.237 5.832 11.247 1.00 67.31 167 PHE A N 1
ATOM 1352 C CA . PHE A 1 167 ? -16.767 5.702 9.874 1.00 67.31 167 PHE A CA 1
ATOM 1353 C C . PHE A 1 167 ? -17.983 5.576 8.944 1.00 67.31 167 PHE A C 1
ATOM 1355 O O . PHE A 1 167 ? -18.653 4.534 8.926 1.00 67.31 167 PHE A O 1
ATOM 1362 N N . LEU A 1 168 ? -18.293 6.655 8.222 1.00 70.62 168 LEU A N 1
ATOM 1363 C CA . LEU A 1 168 ? -19.476 6.758 7.374 1.00 70.62 168 LEU A CA 1
ATOM 1364 C C . LEU A 1 168 ? -19.334 5.828 6.162 1.00 70.62 168 LEU A C 1
ATOM 1366 O O . LEU A 1 168 ? -18.258 5.718 5.578 1.00 70.62 168 LEU A O 1
ATOM 1370 N N . ASN A 1 169 ? -20.432 5.210 5.722 1.00 74.94 169 ASN A N 1
ATOM 1371 C CA . ASN A 1 169 ? -20.425 4.391 4.503 1.00 74.94 169 ASN A CA 1
ATOM 1372 C C . ASN A 1 169 ? -19.947 5.192 3.276 1.00 74.94 169 ASN A C 1
ATOM 1374 O O . ASN A 1 169 ? -19.284 4.641 2.405 1.00 74.94 169 ASN A O 1
ATOM 1378 N N . GLY A 1 170 ? -20.196 6.508 3.247 1.00 79.06 170 GLY A N 1
ATOM 1379 C CA . GLY A 1 170 ? -19.691 7.398 2.200 1.00 79.06 170 GLY A CA 1
ATOM 1380 C C . GLY A 1 170 ? -18.165 7.556 2.173 1.00 79.06 170 GLY A C 1
ATOM 1381 O O . GLY A 1 170 ? -17.611 7.807 1.107 1.00 79.06 170 GLY A O 1
ATOM 1382 N N . ASP A 1 171 ? -17.471 7.382 3.300 1.00 85.31 171 ASP A N 1
ATOM 1383 C CA . ASP A 1 171 ? -16.005 7.427 3.332 1.00 85.31 171 ASP A CA 1
ATOM 1384 C C . ASP A 1 171 ? -15.408 6.111 2.814 1.00 85.31 171 ASP A C 1
ATOM 1386 O O . ASP A 1 171 ? -14.437 6.144 2.062 1.00 85.31 171 ASP A O 1
ATOM 1390 N N . LEU A 1 172 ? -16.053 4.966 3.095 1.00 85.56 172 LEU A N 1
ATOM 1391 C CA . LEU A 1 172 ? -15.662 3.668 2.520 1.00 85.56 172 LEU A CA 1
ATOM 1392 C C . LEU A 1 172 ? -15.813 3.682 0.999 1.00 85.56 172 LEU A C 1
ATOM 1394 O O . LEU A 1 172 ? -14.914 3.250 0.286 1.00 85.56 172 LEU A O 1
ATOM 1398 N N . VAL A 1 173 ? -16.928 4.222 0.500 1.00 88.38 173 VAL A N 1
ATOM 1399 C CA . VAL A 1 173 ? -17.170 4.344 -0.944 1.00 88.38 173 VAL A CA 1
ATOM 1400 C C . VAL A 1 173 ? -16.097 5.208 -1.609 1.00 88.38 173 VAL A C 1
ATOM 1402 O O . VAL A 1 173 ? -15.618 4.846 -2.677 1.00 88.38 173 VAL A O 1
ATOM 1405 N N . LYS A 1 174 ? -15.663 6.307 -0.977 1.00 91.00 174 LYS A N 1
ATOM 1406 C CA . LYS A 1 174 ? -14.565 7.136 -1.506 1.00 91.00 174 LYS A CA 1
ATOM 1407 C C . LYS A 1 174 ? -13.239 6.385 -1.549 1.00 91.00 174 LYS A C 1
ATOM 1409 O O . LYS A 1 174 ? -12.528 6.511 -2.537 1.00 91.00 174 LYS A O 1
ATOM 1414 N N . MET A 1 175 ? -12.914 5.616 -0.510 1.00 91.69 175 MET A N 1
ATOM 1415 C CA . MET A 1 175 ? -11.696 4.798 -0.483 1.00 91.69 175 MET A CA 1
ATOM 1416 C C . MET A 1 175 ? -11.699 3.760 -1.607 1.00 91.69 175 MET A C 1
ATOM 1418 O O . MET A 1 175 ? -10.756 3.691 -2.388 1.00 91.69 175 MET A O 1
ATOM 1422 N N . ILE A 1 176 ? -12.809 3.030 -1.759 1.00 93.31 176 ILE A N 1
ATOM 1423 C CA . ILE A 1 176 ? -12.995 2.069 -2.854 1.00 93.31 176 ILE A CA 1
ATOM 1424 C C . ILE A 1 176 ? -12.897 2.767 -4.213 1.00 93.31 176 ILE A C 1
ATOM 1426 O O . ILE A 1 176 ? -12.264 2.235 -5.118 1.00 93.31 176 ILE A O 1
ATOM 1430 N N . LEU A 1 177 ? -13.478 3.961 -4.359 1.00 94.25 177 LEU A N 1
ATOM 1431 C CA . LEU A 1 177 ? -13.419 4.729 -5.600 1.00 94.25 177 LEU A CA 1
ATOM 1432 C C . LEU A 1 177 ? -11.986 5.150 -5.947 1.00 94.25 177 LEU A C 1
ATOM 1434 O O . LEU A 1 177 ? -11.576 4.962 -7.087 1.00 94.25 177 LEU A O 1
ATOM 1438 N N . PHE A 1 178 ? -11.212 5.676 -4.991 1.00 95.75 178 PHE A N 1
ATOM 1439 C CA . PHE A 1 178 ? -9.804 6.018 -5.225 1.00 95.75 178 PHE A CA 1
ATOM 1440 C C . PHE A 1 178 ? -8.984 4.791 -5.614 1.00 95.75 178 PHE A C 1
ATOM 1442 O O . PHE A 1 178 ? -8.205 4.863 -6.563 1.00 95.75 178 PHE A O 1
ATOM 1449 N N . THR A 1 179 ? -9.203 3.660 -4.939 1.00 94.81 179 THR A N 1
ATOM 1450 C CA . THR A 1 179 ? -8.552 2.395 -5.289 1.00 94.81 179 THR A CA 1
ATOM 1451 C C . THR A 1 179 ? -8.946 1.938 -6.692 1.00 94.81 179 THR A C 1
ATOM 1453 O O . THR A 1 179 ? -8.069 1.649 -7.493 1.00 94.81 179 THR A O 1
ATOM 1456 N N . ALA A 1 180 ? -10.233 1.954 -7.045 1.00 95.38 180 ALA A N 1
ATOM 1457 C CA . ALA A 1 180 ? -10.706 1.542 -8.366 1.00 95.38 180 ALA A CA 1
ATOM 1458 C C . ALA A 1 180 ? -10.168 2.440 -9.493 1.00 95.38 180 ALA A C 1
ATOM 1460 O O . ALA A 1 180 ? -9.705 1.934 -10.512 1.00 95.38 180 ALA 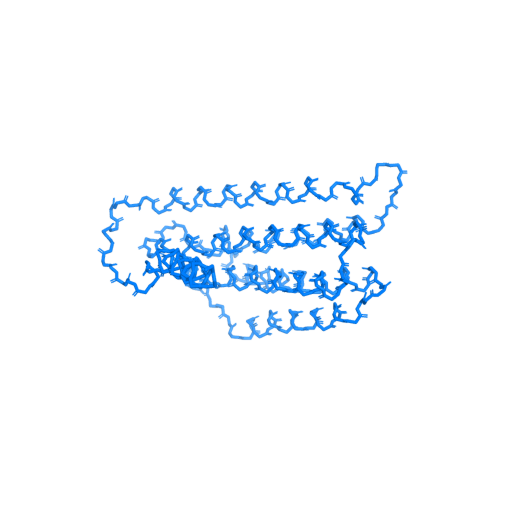A O 1
ATOM 1461 N N . VAL A 1 181 ? -10.192 3.764 -9.303 1.00 96.25 181 VAL A N 1
ATOM 1462 C CA . VAL A 1 181 ? -9.671 4.730 -10.283 1.00 96.25 181 VAL A CA 1
ATOM 1463 C C . VAL A 1 181 ? -8.161 4.576 -10.441 1.00 96.25 181 VAL A C 1
ATOM 1465 O O . VAL A 1 181 ? -7.676 4.514 -11.567 1.00 96.25 181 VAL A O 1
ATOM 1468 N N . GLY A 1 182 ? -7.413 4.470 -9.342 1.00 95.31 182 GLY A N 1
ATOM 1469 C CA . GLY A 1 182 ? -5.969 4.273 -9.413 1.00 95.31 182 GLY A CA 1
ATOM 1470 C C . GLY A 1 182 ? -5.597 2.934 -10.052 1.00 95.31 182 GLY A C 1
ATOM 1471 O O . GLY A 1 182 ? -4.758 2.913 -10.944 1.00 95.31 182 GLY A O 1
ATOM 1472 N N . SER A 1 183 ? -6.279 1.837 -9.704 1.00 94.69 183 SER A N 1
ATOM 1473 C CA . SER A 1 183 ? -6.067 0.529 -10.341 1.00 94.69 183 SER A CA 1
ATOM 1474 C C . SER A 1 183 ? -6.375 0.570 -11.835 1.00 94.69 183 SER A C 1
ATOM 1476 O O . SER A 1 183 ? -5.624 -0.000 -12.619 1.00 94.69 183 SER A O 1
ATOM 1478 N N . PHE A 1 184 ? -7.429 1.282 -12.245 1.00 94.94 184 PHE A N 1
ATOM 1479 C CA . PHE A 1 184 ? -7.722 1.498 -13.660 1.00 94.94 184 PHE A CA 1
ATOM 1480 C C . PHE A 1 184 ? -6.563 2.213 -14.360 1.00 94.94 184 PHE A C 1
ATOM 1482 O O . PHE A 1 184 ? -6.111 1.734 -15.389 1.00 94.94 184 PHE A O 1
ATOM 1489 N N . VAL A 1 185 ? -6.022 3.292 -13.784 1.00 95.06 185 VAL A N 1
ATOM 1490 C CA . VAL A 1 185 ? -4.865 4.016 -14.349 1.00 95.06 185 VAL A CA 1
ATOM 1491 C C . VAL A 1 185 ? -3.628 3.116 -14.475 1.00 95.06 185 VAL A C 1
ATOM 1493 O O . VAL A 1 185 ? -2.980 3.133 -15.520 1.00 95.06 185 VAL A O 1
ATOM 1496 N N . ILE A 1 186 ? -3.335 2.296 -13.459 1.00 94.31 186 ILE A N 1
ATOM 1497 C CA . ILE A 1 186 ? -2.211 1.342 -13.479 1.00 94.31 186 ILE A CA 1
ATOM 1498 C C . ILE A 1 186 ? -2.386 0.315 -14.614 1.00 94.31 186 ILE A C 1
ATOM 1500 O O . ILE A 1 186 ? -1.426 -0.030 -15.291 1.00 94.31 186 ILE A O 1
ATOM 1504 N N . LEU A 1 187 ? -3.604 -0.153 -14.903 1.00 93.06 187 LEU A N 1
ATOM 1505 C CA . LEU A 1 187 ? -3.820 -1.125 -15.986 1.00 93.06 187 LEU A CA 1
ATOM 1506 C C . LEU A 1 187 ? -3.463 -0.586 -17.385 1.00 93.06 187 LEU A C 1
ATOM 1508 O O . LEU A 1 187 ? -3.149 -1.380 -18.269 1.00 93.06 187 LEU A O 1
ATOM 1512 N N . PHE A 1 188 ? -3.471 0.735 -17.596 1.00 90.44 188 PHE A N 1
ATOM 1513 C CA . PHE A 1 188 ? -3.068 1.357 -18.868 1.00 90.44 188 PHE A CA 1
ATOM 1514 C C . PHE A 1 188 ? -1.588 1.761 -18.918 1.00 90.44 188 PHE A C 1
ATOM 1516 O O . PHE A 1 188 ? -1.142 2.303 -19.926 1.00 90.44 188 PHE A O 1
ATOM 1523 N N . SER A 1 189 ? -0.804 1.515 -17.866 1.00 86.44 189 SER A N 1
ATOM 1524 C CA . SER A 1 189 ? 0.562 2.036 -17.748 1.00 86.44 189 SER A CA 1
ATOM 1525 C C . SER A 1 189 ? 1.660 1.168 -18.359 1.00 86.44 189 SER A C 1
ATOM 1527 O O . SER A 1 189 ? 2.820 1.419 -18.057 1.00 86.44 189 SER A O 1
ATOM 1529 N N . MET A 1 190 ? 1.322 0.182 -19.200 1.00 70.31 190 MET A N 1
ATOM 1530 C CA . MET A 1 190 ? 2.209 -0.911 -19.649 1.00 70.31 190 MET A CA 1
ATOM 1531 C C . MET A 1 190 ? 3.617 -0.486 -20.105 1.00 70.31 190 MET A C 1
ATOM 1533 O O . MET A 1 190 ? 4.551 -1.262 -19.955 1.00 70.31 190 MET A O 1
ATOM 1537 N N . GLU A 1 191 ? 3.785 0.733 -20.624 1.00 74.19 191 GLU A N 1
ATOM 1538 C CA . GLU A 1 191 ? 5.086 1.261 -21.069 1.00 74.19 191 GLU A CA 1
ATOM 1539 C C . GLU A 1 191 ? 5.461 2.607 -20.420 1.00 74.19 191 GLU A C 1
ATOM 1541 O O . GLU A 1 191 ? 6.492 3.197 -20.739 1.00 74.19 191 GLU A O 1
ATOM 1546 N N . ASN A 1 192 ? 4.634 3.135 -19.511 1.00 88.69 192 ASN A N 1
ATOM 1547 C CA . ASN A 1 192 ? 4.818 4.467 -18.938 1.00 88.69 192 ASN A CA 1
ATOM 1548 C C . ASN A 1 192 ? 4.921 4.419 -17.410 1.00 88.69 192 ASN A C 1
ATOM 1550 O O . ASN A 1 192 ? 3.912 4.406 -16.698 1.00 88.69 192 ASN A O 1
ATOM 1554 N N . ILE A 1 193 ? 6.160 4.499 -16.917 1.00 89.88 193 ILE A N 1
ATOM 1555 C CA . ILE A 1 193 ? 6.482 4.529 -15.484 1.00 89.88 193 ILE A CA 1
ATOM 1556 C C . ILE A 1 193 ? 5.768 5.662 -14.736 1.00 89.88 193 ILE A C 1
ATOM 1558 O O . ILE A 1 193 ? 5.306 5.473 -13.613 1.00 89.88 193 ILE A O 1
ATOM 1562 N N . TYR A 1 194 ? 5.604 6.836 -15.350 1.00 91.69 194 TYR A N 1
ATOM 1563 C CA . TYR A 1 194 ? 4.918 7.954 -14.703 1.00 91.69 194 TYR A CA 1
ATOM 1564 C C . TYR A 1 194 ? 3.424 7.685 -14.557 1.00 91.69 194 TYR A C 1
ATOM 1566 O O . TYR A 1 194 ? 2.842 8.036 -13.530 1.00 91.69 194 TYR A O 1
ATOM 1574 N N . LEU A 1 195 ? 2.805 7.026 -15.542 1.00 93.19 195 LEU A N 1
ATOM 1575 C CA . LEU A 1 195 ? 1.402 6.633 -15.448 1.00 93.19 195 LEU A CA 1
ATOM 1576 C C . LEU A 1 195 ? 1.211 5.572 -14.355 1.00 93.19 195 LEU A C 1
ATOM 1578 O O . LEU A 1 195 ? 0.301 5.714 -13.538 1.00 93.19 195 LEU A O 1
ATOM 1582 N N . PHE A 1 196 ? 2.123 4.598 -14.269 1.00 94.25 196 PHE A N 1
ATOM 1583 C CA . PHE A 1 196 ? 2.135 3.569 -13.225 1.00 94.25 196 PHE A CA 1
ATOM 1584 C C . PHE A 1 196 ? 2.196 4.199 -11.825 1.00 94.25 196 PHE A C 1
ATOM 1586 O O . PHE A 1 196 ? 1.295 4.010 -11.005 1.00 94.25 196 PHE A O 1
ATOM 1593 N N . LEU A 1 197 ? 3.195 5.054 -11.581 1.00 94.81 197 LEU A N 1
ATOM 1594 C CA . LEU A 1 197 ? 3.378 5.740 -10.296 1.00 94.81 197 LEU A CA 1
ATOM 1595 C C . LEU A 1 197 ? 2.231 6.703 -9.975 1.00 94.81 197 LEU A C 1
ATOM 1597 O O . LEU A 1 197 ? 1.812 6.798 -8.822 1.00 94.81 197 LEU A O 1
ATOM 1601 N N . SER A 1 198 ? 1.683 7.394 -10.979 1.00 94.50 198 SER A N 1
ATOM 1602 C CA . SER A 1 198 ? 0.526 8.275 -10.783 1.00 94.50 198 SER A CA 1
ATOM 1603 C C . SER A 1 198 ? -0.714 7.500 -10.336 1.00 94.50 198 SER A C 1
ATOM 1605 O O . SER A 1 198 ? -1.419 7.947 -9.431 1.00 94.50 198 SER A O 1
ATOM 1607 N N . GLY A 1 199 ? -0.943 6.311 -10.900 1.00 95.50 199 GLY A N 1
ATOM 1608 C CA . GLY A 1 199 ? -2.023 5.422 -10.499 1.00 95.50 199 GLY A CA 1
ATOM 1609 C C . GLY A 1 199 ? -1.876 4.987 -9.045 1.00 95.50 199 GLY A C 1
ATOM 1610 O O . GLY A 1 199 ? -2.828 5.115 -8.275 1.00 95.50 199 GLY A O 1
ATOM 1611 N N . ILE A 1 200 ? -0.669 4.588 -8.629 1.00 96.81 200 ILE A N 1
ATOM 1612 C CA . ILE A 1 200 ? -0.388 4.232 -7.228 1.00 96.81 200 ILE A CA 1
ATOM 1613 C C . ILE A 1 200 ? -0.612 5.432 -6.300 1.00 96.81 200 ILE A C 1
ATOM 1615 O O . ILE A 1 200 ? -1.234 5.287 -5.248 1.00 96.81 200 ILE A O 1
ATOM 1619 N N . LEU A 1 201 ? -0.164 6.631 -6.684 1.00 96.62 201 LEU A N 1
ATOM 1620 C CA . LEU A 1 201 ? -0.362 7.851 -5.895 1.00 96.62 201 LEU A CA 1
ATOM 1621 C C . LEU A 1 201 ? -1.837 8.226 -5.731 1.00 96.62 201 LEU A C 1
ATOM 1623 O O . LEU A 1 201 ? -2.231 8.654 -4.647 1.00 96.62 201 LEU A O 1
ATOM 1627 N N . ILE A 1 202 ? -2.667 8.038 -6.761 1.00 96.62 202 ILE A N 1
ATOM 1628 C CA . ILE A 1 202 ? -4.120 8.251 -6.660 1.00 96.62 202 ILE A CA 1
ATOM 1629 C C . ILE A 1 202 ? -4.712 7.352 -5.571 1.00 96.62 202 ILE A C 1
ATOM 1631 O O . ILE A 1 202 ? -5.499 7.828 -4.748 1.00 96.62 202 ILE A O 1
ATOM 1635 N N . ILE A 1 203 ? -4.306 6.078 -5.526 1.00 96.88 203 ILE A N 1
ATOM 1636 C CA . ILE A 1 203 ? -4.743 5.152 -4.477 1.00 96.88 203 ILE A CA 1
ATOM 1637 C C . ILE A 1 203 ? -4.219 5.631 -3.126 1.00 96.88 203 ILE A C 1
ATOM 1639 O O . ILE A 1 203 ? -5.003 5.811 -2.193 1.00 96.88 203 ILE A O 1
ATOM 1643 N N . THR A 1 204 ? -2.911 5.845 -2.996 1.00 96.75 204 THR A N 1
ATOM 1644 C CA . THR A 1 204 ? -2.301 6.036 -1.680 1.00 96.75 204 THR A CA 1
ATOM 1645 C C . THR A 1 204 ? -2.654 7.380 -1.056 1.00 96.75 204 THR A C 1
ATOM 1647 O O . THR A 1 204 ? -3.156 7.415 0.072 1.00 96.75 204 THR A O 1
ATOM 1650 N N . LEU A 1 205 ? -2.483 8.483 -1.789 1.00 96.19 205 LEU A N 1
ATOM 1651 C CA . LEU A 1 205 ? -2.815 9.829 -1.311 1.00 96.19 205 LEU A CA 1
ATOM 1652 C C . LEU A 1 205 ? -4.326 10.042 -1.211 1.00 96.19 205 LEU A C 1
ATOM 1654 O O . LEU A 1 205 ? -4.787 10.741 -0.303 1.00 96.19 205 LEU A O 1
ATOM 1658 N N . GLY A 1 206 ? -5.111 9.446 -2.114 1.00 94.38 206 GLY A N 1
ATOM 1659 C CA . GLY A 1 206 ? -6.572 9.507 -2.069 1.00 94.38 206 GLY A CA 1
ATOM 1660 C C . GLY A 1 206 ? -7.115 8.882 -0.786 1.00 94.38 206 GLY A C 1
ATOM 1661 O O . GLY A 1 206 ? -7.867 9.521 -0.042 1.00 94.38 206 GLY A O 1
ATOM 1662 N N . ASN A 1 207 ? -6.656 7.671 -0.466 1.00 94.44 207 ASN A N 1
ATOM 1663 C CA . ASN A 1 207 ? -7.016 6.983 0.771 1.00 94.44 207 ASN A CA 1
ATOM 1664 C C . ASN A 1 207 ? -6.481 7.706 2.021 1.00 94.44 207 ASN A C 1
ATOM 1666 O O . ASN A 1 207 ? -7.243 7.910 2.971 1.00 94.44 207 ASN A O 1
ATOM 1670 N N . LEU A 1 208 ? -5.230 8.184 2.007 1.00 94.81 208 LEU A N 1
ATOM 1671 C CA . LEU A 1 208 ? -4.663 8.995 3.094 1.00 94.81 208 LEU A CA 1
ATOM 1672 C C . LEU A 1 208 ? -5.506 10.249 3.361 1.00 94.81 208 LEU A C 1
ATOM 1674 O O . LEU A 1 208 ? -5.796 10.577 4.509 1.00 94.81 208 LEU A O 1
ATOM 1678 N N . SER A 1 209 ? -5.947 10.933 2.306 1.00 92.88 209 SER A N 1
ATOM 1679 C CA . SER A 1 209 ? -6.756 12.150 2.407 1.00 92.88 209 SER A CA 1
ATOM 1680 C C . SER A 1 209 ? -8.120 11.896 3.049 1.00 92.88 209 SER A C 1
ATOM 1682 O O . SER A 1 209 ? -8.622 12.744 3.793 1.00 92.88 209 SER 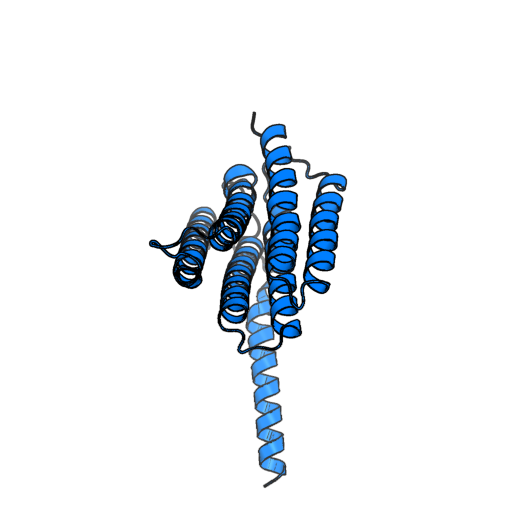A O 1
ATOM 1684 N N . VAL A 1 210 ? -8.743 10.744 2.779 1.00 91.50 210 VAL A N 1
ATOM 1685 C CA . VAL A 1 210 ? -9.990 10.340 3.450 1.00 91.50 210 VAL A CA 1
ATOM 1686 C C . VAL A 1 210 ? -9.725 10.084 4.935 1.00 91.50 210 VAL A C 1
ATOM 1688 O O . VAL A 1 210 ? -10.432 10.631 5.783 1.00 91.50 210 VAL A O 1
ATOM 1691 N N . LEU A 1 211 ? -8.672 9.332 5.259 1.00 89.19 211 LEU A N 1
ATOM 1692 C CA . LEU A 1 211 ? -8.301 9.012 6.640 1.00 89.19 211 LEU A CA 1
ATOM 1693 C C . LEU A 1 211 ? -7.936 10.259 7.457 1.00 89.19 211 LEU A C 1
ATOM 1695 O O . LEU A 1 211 ? -8.436 10.438 8.567 1.00 89.19 211 LEU A O 1
ATOM 1699 N N . ALA A 1 212 ? -7.149 11.174 6.891 1.00 88.12 212 ALA A N 1
ATOM 1700 C CA . ALA A 1 212 ? -6.770 12.431 7.533 1.00 88.12 212 ALA A CA 1
ATOM 1701 C C . ALA A 1 212 ? -7.987 13.331 7.817 1.00 88.12 212 ALA A C 1
ATOM 1703 O O . ALA A 1 212 ? -8.061 13.981 8.864 1.00 88.12 212 ALA A O 1
ATOM 1704 N N . LYS A 1 213 ? -8.990 13.342 6.924 1.00 88.00 213 LYS A N 1
ATOM 1705 C CA . LYS A 1 213 ? -10.263 14.047 7.166 1.00 88.00 213 LYS A CA 1
ATOM 1706 C C . LYS A 1 213 ? -11.029 13.450 8.344 1.00 88.00 213 LYS A C 1
ATOM 1708 O O . LYS A 1 213 ? -11.569 14.207 9.151 1.00 88.00 213 LYS A O 1
ATOM 1713 N N . ILE A 1 214 ? -11.069 12.122 8.452 1.00 83.75 214 ILE A N 1
ATOM 1714 C CA . ILE A 1 214 ? -11.710 11.428 9.577 1.00 83.75 214 ILE A CA 1
ATOM 1715 C C . ILE A 1 214 ? -10.976 11.761 10.877 1.00 83.75 214 ILE A C 1
ATOM 1717 O O . ILE A 1 214 ? -11.614 12.191 11.834 1.00 83.75 214 ILE A O 1
ATOM 1721 N N . GLN A 1 215 ? -9.646 11.661 10.895 1.00 82.88 215 GLN A N 1
ATOM 1722 C CA . GLN A 1 215 ? -8.833 12.009 12.061 1.00 82.88 215 GLN A CA 1
ATOM 1723 C C . GLN A 1 215 ? -9.135 13.431 12.556 1.00 82.88 215 GLN A C 1
ATOM 1725 O O . GLN A 1 215 ? -9.488 13.623 13.718 1.00 82.88 215 GLN A O 1
ATOM 1730 N N . LYS A 1 216 ? -9.091 14.426 11.660 1.00 82.88 216 LYS A N 1
ATOM 1731 C CA . LYS A 1 216 ? -9.354 15.836 11.998 1.00 82.88 216 LYS A CA 1
ATOM 1732 C C . LYS A 1 216 ? -10.772 16.081 12.525 1.00 82.88 216 LYS A C 1
ATOM 1734 O O . LYS A 1 216 ? -10.996 17.041 13.258 1.00 82.88 216 LYS A O 1
ATOM 1739 N N . LYS A 1 217 ? -11.741 15.251 12.129 1.00 79.00 217 LYS A N 1
ATOM 1740 C CA . LYS A 1 217 ? -13.141 15.369 12.556 1.00 79.00 217 LYS A CA 1
ATOM 1741 C C . LYS A 1 217 ? -13.366 14.875 13.988 1.00 79.00 217 LYS A C 1
ATOM 1743 O O . LYS A 1 217 ? -14.254 15.405 14.648 1.00 79.00 217 LYS A O 1
ATOM 1748 N N . TYR A 1 218 ? -12.601 13.883 14.444 1.00 69.94 218 TYR A N 1
ATOM 1749 C CA . TYR A 1 218 ? -12.861 13.176 15.706 1.00 69.94 218 TYR A CA 1
ATOM 1750 C C . TYR A 1 218 ? -11.795 13.371 16.799 1.00 69.94 218 TYR A C 1
ATOM 1752 O O . TYR A 1 218 ? -12.079 13.052 17.946 1.00 69.94 218 TYR A O 1
ATOM 1760 N N . LEU A 1 219 ? -10.603 13.889 16.480 1.00 66.38 219 LEU A N 1
ATOM 1761 C CA . LEU A 1 219 ? -9.497 14.096 17.435 1.00 66.38 219 LEU A CA 1
ATOM 1762 C C . LEU A 1 219 ? -9.144 15.585 17.633 1.00 66.38 219 LEU A C 1
ATOM 1764 O O . LEU A 1 219 ? -7.969 15.939 17.672 1.00 66.38 219 LEU A O 1
ATOM 1768 N N . LYS A 1 220 ? -10.156 16.459 17.705 1.00 54.47 220 LYS A N 1
ATOM 1769 C CA . LYS A 1 220 ? -9.963 17.843 18.168 1.00 54.47 220 LYS A CA 1
ATOM 1770 C C . LYS A 1 220 ? -9.866 17.910 19.684 1.00 54.47 220 LYS A C 1
ATOM 1772 O O . LYS A 1 220 ? -10.659 17.194 20.330 1.00 54.47 220 LYS A O 1
#

pLDDT: mean 82.57, std 13.63, range [43.34, 97.38]

Secondary structure (DSSP, 8-state):
-HHHHHHHHHHHHHHHHHHHHHHHHHHH------TTSS-HHHHHHHHHHHHHHHHHHHHHTTGGG--SSS--HHHHHHHHHHHHHHHHHHIIIIIIB-TT--S-HHHHHHHHHHHHHHHHHHHHHHHHHHH--S-HHHHHHHHHHHHHHHHHHHHTTGGGBPTT----HHHHHHHHHHHHHHHHHHHT-TT-HHHHHHHHHHHHHHHHHHHHHHHHHH--

Foldseek 3Di:
DVVVVVVVVVVVVVVVVVVVCVVCVVVPPPDPDPLPPDPLLVLLVVLVVVLVVLLVVLLVLLCVLDDPVDDDPLSVLVVLLSVLLVLLLCLLRVQFFDSPDSDDSPLLNVLSVLLSVLSVLCSVLSVCVVVVPDQLVVSLVSNLVSLVSNVVSSVSRNVRGDPPQDPDPVLVVQLVVLSVQLSVQCVPCNPPSVSNSVSSCSNRVSNSVSSVVSSVVPVD

Sequence (220 aa):
MAILLGFHDIVIWIDVIAVITGAFLPFFLKGHFDEGVINFPHLVERFELLTIITFGEAVVGMTYFFDVTSFNITSILVFLIVISMFGSYVIQIHNLVNHHRVERSLRLMFSHYFIIISINLMTVAFEWLHSGEVNPHLEIGVMIISLIVFYASIMANKPYYKEGIKFLNGDLVKMILFTAVGSFVILFSMENIYLFLSGILIITLGNLSVLAKIQKKYLK

Radius of gyration: 20.03 Å; chains: 1; bounding box: 45×63×52 Å